Protein AF-A0A8S1XMH3-F1 (afdb_monomer)

Sequence (319 aa):
MGNTCCARDTTIDRPIAPLVLTPIILEEDQMDFKRQHKQELYPSVDLAKRTNKKFESTNPFVKKSLDNFGPFNFDQCNQVPGAQYLPSIEFNNGIVYQGQWLNKKRCGRGQQLFPDGTLYEGSWKDDMADGFGRLITPEGDTYVGFWKLNEKEGSGTMYYENGVIFEGEFKKDLENGQGIEKWPDQSMFQGNYINGIKEGFGKYKWTDGSIFEGMFTNNQINGQGKQIWSDGRQYEGDWIQNKMHGFGTFVWPDGKKYIGNYKDDLKEGYGEFYWPDGRVFKGEWYNGHPHGKGLFVDKTGKLEEGDWEHGKKIKIVEG

Mean predicted aligned error: 9.41 Å

Organism: Paramecium octaurelia (NCBI:txid43137)

Secondary structure (DSSP, 8-state):
---------TTS-PPPPP---------HHHHHHHHTTGGGS---GGGEEE----S----HHHHHHHHHH-S--GGGSPP-TT-EEEEEEEETTS-EEEEEEETTEEEEEEEEE-TTS-EEEEEEETTEEEEEEEEE-TT--EEEEEEETTEEEEEEEEE-TTS-EEEEEEETTEEEEEEEEE-TTS-EEEEEEETTEEEEEEEEE-TTS-EEEEEEETTEEEEEEEEE-TTS-EEEEEEETTEEEEEEEEE-TTS-EEEEEEETTEEEEEEEEE-TTS-EEEEEEETTEEEEEEEEE-TT--EEEEEEETTEEEEE---

Radius of gyration: 29.98 Å; Cα contacts (8 Å, |Δi|>4): 738; chains: 1; bounding box: 66×32×98 Å

Solvent-accessible surface area (backbone atoms only — not comparable to full-atom values): 16538 Å² total; per-residue (Å²): 141,82,81,87,86,73,87,86,66,94,75,81,75,71,81,76,76,76,72,74,76,78,74,84,71,77,57,70,74,70,57,57,66,65,63,80,61,68,83,78,79,64,79,61,55,93,53,48,42,83,46,88,70,73,97,67,67,84,39,67,36,34,46,53,42,42,70,73,69,49,81,83,76,65,86,68,26,50,85,50,91,86,48,44,76,47,75,41,30,33,35,86,82,55,34,36,39,36,31,21,32,45,96,75,25,41,22,18,44,35,35,38,40,40,76,78,30,30,34,38,42,29,8,26,44,84,62,24,40,32,38,35,33,36,40,31,35,56,76,24,35,32,40,44,31,27,27,47,82,68,24,39,29,46,56,35,35,41,37,40,69,88,50,36,34,38,42,31,27,24,48,81,65,24,41,34,41,56,36,36,41,39,41,78,76,64,25,36,38,40,32,30,26,55,77,64,31,38,37,46,57,34,35,40,35,45,65,78,62,24,36,36,42,31,27,24,47,87,69,26,42,33,43,55,37,37,40,37,44,61,84,53,32,34,37,41,29,29,28,50,82,56,27,44,20,50,56,33,38,38,39,42,72,83,55,34,36,37,42,30,28,28,50,82,67,24,39,26,46,58,33,36,40,38,43,71,70,61,26,35,38,41,28,29,25,50,88,58,25,44,20,50,58,33,41,35,30,41,70,86,67,55,75,44,58,30,35,27,54,88,60,36,81,77,43,76,70,84,126

Nearest PDB structures (foldseek):
  6t69-assembly1_A-2  TM=8.250E-01  e=8.803E-20  Toxoplasma gondii VEG
  6t68-assembly1_B  TM=9.036E-01  e=5.652E-18  Trypanosoma brucei
  8j07-assembly1_d  TM=9.495E-01  e=1.035E-14  Homo sapiens
  7jtk-assembly1_B  TM=9.237E-01  e=1.711E-11  Chlamydomonas reinhardtii
  2fkj-assembly1_B  TM=5.674E-01  e=2.298E-05  Borreliella burgdorferi

InterPro domains:
  IPR003409 MORN repeat [PF02493] (97-118)
  IPR003409 MORN repeat [PF02493] (120-142)
  IPR003409 MORN repeat [PF02493] (143-163)
  IPR003409 MORN repeat [PF02493] (166-187)
  IPR003409 MORN repeat [PF02493] (189-210)
  IPR003409 MORN repeat [PF02493] (212-232)
  IPR003409 MORN repeat [PF02493] (235-255)
  IPR003409 MORN repeat [PF02493] (258-278)
  IPR003409 MORN repeat [PF02493] (281-301)
  IPR003409 MORN repeat [SM00698] (95-116)
  IPR003409 MORN repeat [SM00698] (118-139)
  IPR003409 MORN repeat [SM00698] (141-162)
  IPR003409 MORN repeat [SM00698] (164-185)
  IPR003409 MORN repeat [SM00698] (187-208)
  IPR003409 MORN repeat [SM00698] (210-231)
  IPR003409 MORN repeat [SM00698] (233-254)
  IPR003409 MORN repeat [SM00698] (256-277)
  IPR003409 MORN repeat [SM00698] (279-300)

Foldseek 3Di:
DDDDPDDPPPPQDDDPDAPPPPDPPPDPVVVVVVPPPPPVPFDFCVQKDDDPDPPDFPQPLLVVLCVVPPDDDLVQWDDDPPWDWDAWIAGPQRKIKGGTDDPREGAIWIWIAHPLRKIKTGGDDRREQAGWIWIAGSQNWIKTAGDDRNAQAAWIWIQHPQRKIKTAGDDRNFGAAWIKIAHPLRKIKTAGDDRNFGAAWIKTADSLRKIKTGGDDRNFGAAWIKIADSQGKIKTGGDDRREQAQWIKIAHPQGKIKTAGDDRNAGAAWIKIADPLGWIKTGGDDRNAGAAWIWIQDSVRDIFIAGDDRNDGDDGPDD

pLDDT: mean 85.24, std 20.99, range [26.12, 98.81]

Structure (mmCIF, N/CA/C/O backbone):
data_AF-A0A8S1XMH3-F1
#
_entry.id   AF-A0A8S1XMH3-F1
#
loop_
_atom_site.group_PDB
_atom_site.id
_atom_site.type_symbol
_atom_site.label_atom_id
_atom_site.label_alt_id
_atom_site.label_comp_id
_atom_site.label_asym_id
_atom_site.label_entity_id
_atom_site.label_seq_id
_atom_site.pdbx_PDB_ins_code
_atom_site.Cartn_x
_atom_site.Cartn_y
_atom_site.Cartn_z
_atom_site.occupancy
_atom_site.B_iso_or_equiv
_atom_site.auth_seq_id
_atom_site.auth_comp_id
_atom_site.auth_asym_id
_atom_site.auth_atom_id
_atom_site.pdbx_PDB_model_num
ATOM 1 N N . MET A 1 1 ? -22.725 -7.833 58.035 1.00 31.70 1 MET A N 1
ATOM 2 C CA . MET A 1 1 ? -21.823 -8.699 57.243 1.00 31.70 1 MET A CA 1
ATOM 3 C C . MET A 1 1 ? -22.543 -9.049 55.952 1.00 31.70 1 MET A C 1
ATOM 5 O O . MET A 1 1 ? -23.635 -9.588 56.031 1.00 31.70 1 MET A O 1
ATOM 9 N N . GLY A 1 2 ? -21.979 -8.668 54.806 1.00 27.38 2 GLY A N 1
ATOM 10 C CA . GLY A 1 2 ? -22.575 -8.848 53.477 1.00 27.38 2 GLY A CA 1
ATOM 11 C C . GLY A 1 2 ? -22.130 -7.719 52.549 1.00 27.38 2 GLY A C 1
ATOM 12 O O . GLY A 1 2 ? -22.824 -6.722 52.417 1.00 27.38 2 GLY A O 1
ATOM 13 N N . ASN A 1 3 ? -20.911 -7.846 52.024 1.00 26.12 3 ASN A N 1
ATOM 14 C CA . ASN A 1 3 ? -20.152 -6.818 51.313 1.00 26.12 3 ASN A CA 1
ATOM 15 C C . ASN A 1 3 ? -20.860 -6.256 50.069 1.00 26.12 3 ASN A C 1
ATOM 17 O O . ASN A 1 3 ? -21.312 -7.001 49.202 1.00 26.12 3 ASN A O 1
ATOM 21 N N . THR A 1 4 ? -20.822 -4.930 49.952 1.00 31.59 4 THR A N 1
ATOM 22 C CA . THR A 1 4 ? -21.019 -4.133 48.739 1.00 31.59 4 THR A CA 1
ATOM 23 C C . THR A 1 4 ? -20.085 -4.613 47.621 1.00 31.59 4 THR A C 1
ATOM 25 O O . THR A 1 4 ? -18.911 -4.255 47.561 1.00 31.59 4 THR A O 1
ATOM 28 N N . CYS A 1 5 ? -20.605 -5.439 46.713 1.00 33.59 5 CYS A N 1
ATOM 29 C CA . CYS A 1 5 ? -19.964 -5.724 45.432 1.00 33.59 5 CYS A CA 1
ATOM 30 C C . CYS A 1 5 ? -20.334 -4.627 44.429 1.00 33.59 5 CYS A C 1
ATOM 32 O O . CYS A 1 5 ? -21.232 -4.811 43.616 1.00 33.59 5 CYS A O 1
ATOM 34 N N . CYS A 1 6 ? -19.634 -3.494 44.476 1.00 33.59 6 CYS A N 1
ATOM 35 C CA . CYS A 1 6 ? -19.661 -2.508 43.399 1.00 33.59 6 CYS A CA 1
ATOM 36 C C . CYS A 1 6 ? -18.243 -2.347 42.838 1.00 33.59 6 CYS A C 1
ATOM 38 O O . CYS A 1 6 ? -17.333 -1.914 43.540 1.00 33.59 6 CYS A O 1
ATOM 40 N N . ALA A 1 7 ? -18.086 -2.744 41.573 1.00 33.06 7 ALA A N 1
ATOM 41 C CA . ALA A 1 7 ? -16.971 -2.426 40.680 1.00 33.06 7 ALA A CA 1
ATOM 42 C C . ALA A 1 7 ? -15.550 -2.723 41.208 1.00 33.06 7 ALA A C 1
ATOM 44 O O . ALA A 1 7 ? -14.703 -1.841 41.327 1.00 33.06 7 ALA A O 1
ATOM 45 N N . ARG A 1 8 ? -15.239 -4.002 41.437 1.00 30.89 8 ARG A N 1
ATOM 46 C CA . ARG A 1 8 ? -13.872 -4.499 41.213 1.00 30.89 8 ARG A CA 1
ATOM 47 C C . ARG A 1 8 ? -13.897 -5.417 40.007 1.00 30.89 8 ARG A C 1
ATOM 49 O O . ARG A 1 8 ? -13.907 -6.630 40.153 1.00 30.89 8 ARG A O 1
ATOM 56 N N . ASP A 1 9 ? -13.938 -4.816 38.828 1.00 35.03 9 ASP A N 1
ATOM 57 C CA . ASP A 1 9 ? -13.531 -5.513 37.618 1.00 35.03 9 ASP A CA 1
ATOM 58 C C . ASP A 1 9 ? -12.392 -4.702 37.003 1.00 35.03 9 ASP A C 1
ATOM 60 O O . ASP A 1 9 ? -12.583 -3.769 36.228 1.00 35.03 9 ASP A O 1
ATOM 64 N N . THR A 1 10 ? -11.176 -5.012 37.449 1.00 30.78 10 THR A N 1
ATOM 65 C CA . THR A 1 10 ? -9.903 -4.436 36.989 1.00 30.78 10 THR A CA 1
ATOM 66 C C . THR A 1 10 ? -9.533 -4.914 35.576 1.00 30.78 10 THR A C 1
ATOM 68 O O . THR A 1 10 ? -8.359 -4.976 35.227 1.00 30.78 10 THR A O 1
ATOM 71 N N . THR A 1 11 ? -10.524 -5.300 34.771 1.00 33.28 11 THR A N 1
ATOM 72 C CA . THR A 1 11 ? -10.365 -5.796 33.398 1.00 33.28 11 THR A CA 1
ATOM 73 C C . THR A 1 11 ? -10.710 -4.747 32.339 1.00 33.28 11 THR A C 1
ATOM 75 O O . THR A 1 11 ? -10.582 -5.036 31.153 1.00 33.28 11 THR A O 1
ATOM 78 N N . ILE A 1 12 ? -11.123 -3.535 32.737 1.00 39.53 12 ILE A N 1
ATOM 79 C CA . ILE A 1 12 ? -11.652 -2.530 31.799 1.00 39.53 12 ILE A CA 1
ATOM 80 C C . ILE A 1 12 ? -10.565 -1.804 30.999 1.00 39.53 12 ILE A C 1
ATOM 82 O O . ILE A 1 12 ? -10.846 -1.408 29.876 1.00 39.53 12 ILE A O 1
ATOM 86 N N . ASP A 1 13 ? -9.323 -1.725 31.474 1.00 39.75 13 ASP A N 1
ATOM 87 C CA . ASP A 1 13 ? -8.293 -0.949 30.781 1.00 39.75 13 ASP A CA 1
ATOM 88 C C . ASP A 1 13 ? -6.982 -1.726 30.701 1.00 39.75 13 ASP A C 1
ATOM 90 O O . ASP A 1 13 ? -6.108 -1.635 31.564 1.00 39.75 13 ASP A O 1
ATOM 94 N N . ARG A 1 14 ? -6.817 -2.493 29.621 1.00 33.06 14 ARG A N 1
ATOM 95 C CA . ARG A 1 14 ? -5.484 -2.577 29.025 1.00 33.06 14 ARG A CA 1
ATOM 96 C C . ARG A 1 14 ? -5.421 -1.478 27.972 1.00 33.06 14 ARG A C 1
ATOM 98 O O . ARG A 1 14 ? -6.289 -1.484 27.098 1.00 33.06 14 ARG A O 1
ATOM 105 N N . PRO A 1 15 ? -4.430 -0.571 28.039 1.00 32.19 15 PRO A N 1
ATOM 106 C CA . PRO A 1 15 ? -4.141 0.333 26.938 1.00 32.19 15 PRO A CA 1
ATOM 107 C C . PRO A 1 15 ? -4.102 -0.496 25.658 1.00 32.19 15 PRO A C 1
ATOM 109 O O . PRO A 1 15 ? -3.372 -1.490 25.586 1.00 32.19 15 PRO A O 1
ATOM 112 N N . ILE A 1 16 ? -4.935 -0.144 24.681 1.00 41.00 16 ILE A N 1
ATOM 113 C CA . ILE A 1 16 ? -4.777 -0.685 23.338 1.00 41.00 16 ILE A CA 1
ATOM 114 C C . ILE A 1 16 ? -3.412 -0.164 22.898 1.00 41.00 16 ILE A C 1
ATOM 116 O O . ILE A 1 16 ? -3.184 1.045 22.905 1.00 41.00 16 ILE A O 1
ATOM 120 N N . ALA A 1 17 ? -2.464 -1.075 22.655 1.00 31.94 17 ALA A N 1
ATOM 121 C CA . ALA A 1 17 ? -1.159 -0.683 22.150 1.00 31.94 17 ALA A CA 1
ATOM 122 C C . ALA A 1 17 ? -1.390 0.198 20.909 1.00 31.94 17 ALA A C 1
ATOM 124 O O . ALA A 1 17 ? -2.217 -0.179 20.073 1.00 31.94 17 ALA A O 1
ATOM 125 N N . PRO A 1 18 ? -0.737 1.369 20.814 1.00 32.25 18 PRO A N 1
ATOM 126 C CA . PRO A 1 18 ? -0.985 2.299 19.724 1.00 32.25 18 PRO A CA 1
ATOM 127 C C . PRO A 1 18 ? -0.806 1.585 18.384 1.00 32.25 18 PRO A C 1
ATOM 129 O O . PRO A 1 18 ? 0.140 0.809 18.215 1.00 32.25 18 PRO A O 1
ATOM 132 N N . LEU A 1 19 ? -1.712 1.851 17.436 1.00 38.22 19 LEU A N 1
ATOM 133 C CA . LEU A 1 19 ? -1.515 1.480 16.039 1.00 38.22 19 LEU A C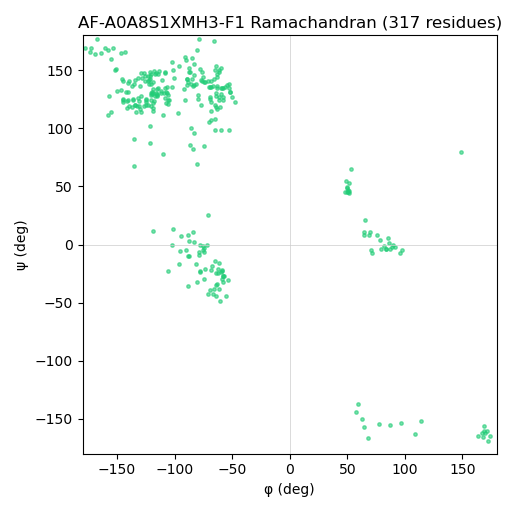A 1
ATOM 134 C C . LEU A 1 19 ? -0.248 2.184 15.548 1.00 38.22 19 LEU A C 1
ATOM 136 O O . LEU A 1 19 ? -0.267 3.360 15.188 1.00 38.22 19 LEU A O 1
ATOM 140 N N . VAL A 1 20 ? 0.869 1.467 15.527 1.00 31.92 20 VAL A N 1
ATOM 141 C CA . VAL A 1 20 ? 2.042 1.906 14.781 1.00 31.92 20 VAL A CA 1
ATOM 142 C C . VAL A 1 20 ? 1.852 1.389 13.364 1.00 31.92 20 VAL A C 1
ATOM 144 O O . VAL A 1 20 ? 2.324 0.314 13.008 1.00 31.92 20 VAL A O 1
ATOM 147 N N . LEU A 1 21 ? 1.132 2.153 12.541 1.00 40.44 21 LEU A N 1
ATOM 148 C CA . LEU A 1 21 ? 1.413 2.114 11.112 1.00 40.44 21 LEU A CA 1
ATOM 149 C C . LEU A 1 21 ? 2.825 2.676 10.984 1.00 40.44 21 LEU A C 1
ATOM 151 O O . LEU A 1 21 ? 2.992 3.885 11.076 1.00 40.44 21 LEU A O 1
ATOM 155 N N . THR A 1 22 ? 3.852 1.831 10.879 1.00 31.25 22 THR A N 1
ATOM 156 C CA . THR A 1 22 ? 5.172 2.305 10.458 1.00 31.25 22 THR A CA 1
ATOM 157 C C . THR A 1 22 ? 5.016 2.794 9.025 1.00 31.25 22 THR A C 1
ATOM 159 O O . THR A 1 22 ? 4.827 1.960 8.133 1.00 31.25 22 THR A O 1
ATOM 162 N N . PRO A 1 23 ? 5.056 4.107 8.759 1.00 33.50 23 PRO A N 1
ATOM 163 C CA . PRO A 1 23 ? 5.120 4.549 7.390 1.00 33.50 23 PRO A CA 1
ATOM 164 C C . PRO A 1 23 ? 6.569 4.332 6.946 1.00 33.50 23 PRO A C 1
ATOM 166 O O . PRO A 1 23 ? 7.496 4.890 7.534 1.00 33.50 23 PRO A O 1
ATOM 169 N N . ILE A 1 24 ? 6.790 3.518 5.914 1.00 36.34 24 ILE A N 1
ATOM 170 C CA . ILE A 1 24 ? 8.008 3.676 5.117 1.00 36.34 24 ILE A CA 1
ATOM 171 C C . ILE A 1 24 ? 7.742 4.922 4.275 1.00 36.34 24 ILE A C 1
ATOM 173 O O . ILE A 1 24 ? 7.199 4.847 3.178 1.00 36.34 24 ILE A O 1
ATOM 177 N N . ILE A 1 25 ? 8.015 6.090 4.856 1.00 37.00 25 ILE A N 1
ATOM 178 C CA . ILE A 1 25 ? 8.065 7.341 4.108 1.00 37.00 25 ILE A CA 1
ATOM 179 C C . ILE A 1 25 ? 9.321 7.227 3.251 1.00 37.00 25 ILE A C 1
ATOM 181 O O . ILE A 1 25 ? 10.434 7.309 3.766 1.00 37.00 25 ILE A O 1
ATOM 185 N N . LEU A 1 26 ? 9.158 6.990 1.952 1.00 34.66 26 LEU A N 1
ATOM 186 C CA . LEU A 1 26 ? 10.196 7.391 1.014 1.00 34.66 26 LEU A CA 1
ATOM 187 C C . LEU A 1 26 ? 10.166 8.923 1.015 1.00 34.66 26 LEU A C 1
ATOM 189 O O . LEU A 1 26 ? 9.184 9.519 0.579 1.00 34.66 26 LEU A O 1
ATOM 193 N N . GLU A 1 27 ? 11.178 9.542 1.626 1.00 31.09 27 GLU A N 1
ATOM 194 C CA . GLU A 1 27 ? 11.285 11.000 1.748 1.00 31.09 27 GLU A CA 1
ATOM 195 C C . GLU A 1 27 ? 11.144 11.681 0.374 1.00 31.09 27 GLU A C 1
ATOM 197 O O . GLU A 1 27 ? 11.723 11.225 -0.617 1.00 31.09 27 GLU A O 1
ATOM 202 N N . GLU A 1 28 ? 10.396 12.791 0.319 1.00 37.00 28 GLU A N 1
ATOM 203 C CA . GLU A 1 28 ? 10.192 13.610 -0.890 1.00 37.00 28 GLU A CA 1
ATOM 204 C C . GLU A 1 28 ? 11.521 14.035 -1.546 1.00 37.00 28 GLU A C 1
ATOM 206 O O . GLU A 1 28 ? 11.622 14.089 -2.775 1.00 37.00 28 GLU A O 1
ATOM 211 N N . ASP A 1 29 ? 12.572 14.214 -0.743 1.00 30.64 29 ASP A N 1
ATOM 212 C CA . ASP A 1 29 ? 13.911 14.614 -1.190 1.00 30.64 29 ASP A CA 1
ATOM 213 C C . ASP A 1 29 ? 14.588 13.577 -2.112 1.00 30.64 29 ASP A C 1
ATOM 215 O O . ASP A 1 29 ? 15.410 13.934 -2.960 1.00 30.64 29 ASP A O 1
ATOM 219 N N . GLN A 1 30 ? 14.211 12.293 -2.031 1.00 37.50 30 GLN A N 1
ATOM 220 C CA . GLN A 1 30 ? 14.715 11.244 -2.935 1.00 37.50 30 GLN A CA 1
ATOM 221 C C . GLN A 1 30 ? 14.035 11.278 -4.317 1.00 37.50 30 GLN A C 1
ATOM 223 O O . GLN A 1 30 ? 14.588 10.774 -5.301 1.00 37.50 30 GLN A O 1
ATOM 228 N N . MET A 1 31 ? 12.836 11.863 -4.412 1.00 38.44 31 MET A N 1
ATOM 229 C CA . MET A 1 31 ? 12.048 11.913 -5.648 1.00 38.44 31 MET A CA 1
ATOM 230 C C . MET A 1 31 ? 12.388 13.132 -6.514 1.00 38.44 31 MET A C 1
ATOM 232 O O . MET A 1 31 ? 12.441 13.008 -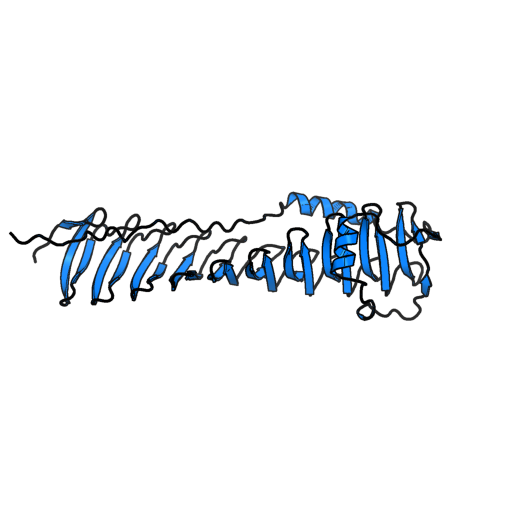7.741 1.00 38.44 31 MET A O 1
ATOM 236 N N . ASP A 1 32 ? 12.689 14.284 -5.907 1.00 31.55 32 ASP A N 1
ATOM 237 C CA . ASP A 1 32 ? 13.003 15.513 -6.652 1.00 31.55 32 ASP A CA 1
ATOM 238 C C . ASP A 1 32 ? 14.402 15.498 -7.294 1.00 31.55 32 ASP A C 1
ATOM 240 O O . ASP A 1 32 ? 14.578 16.010 -8.405 1.00 31.55 32 ASP A O 1
ATOM 244 N N . PHE A 1 33 ? 15.375 14.796 -6.697 1.00 34.72 33 PHE A N 1
ATOM 245 C CA . PHE A 1 33 ? 16.698 14.606 -7.310 1.00 34.72 33 PHE A CA 1
ATOM 246 C C . PHE A 1 33 ? 16.625 13.816 -8.633 1.00 34.72 33 PHE A C 1
ATOM 248 O O . PHE A 1 33 ? 17.353 14.100 -9.586 1.00 34.72 33 PHE A O 1
ATOM 255 N N . LYS A 1 34 ? 15.688 12.861 -8.747 1.00 39.47 34 LYS A N 1
ATOM 256 C CA . LYS A 1 34 ? 15.502 12.039 -9.959 1.00 39.47 34 LYS A CA 1
ATOM 257 C C . LYS A 1 34 ? 14.846 12.803 -11.119 1.00 39.47 34 LYS A C 1
ATOM 259 O O . LYS A 1 34 ? 14.994 12.399 -12.273 1.00 39.47 34 LYS A O 1
ATOM 264 N N . ARG A 1 35 ? 14.142 13.911 -10.851 1.00 42.72 35 ARG A N 1
ATOM 265 C CA . ARG A 1 35 ? 13.435 14.700 -11.879 1.00 42.72 35 ARG A CA 1
ATOM 266 C C . ARG A 1 35 ? 14.346 15.654 -12.653 1.00 42.72 35 ARG A C 1
ATOM 268 O O . ARG A 1 35 ? 14.110 15.870 -13.841 1.00 42.72 35 ARG A O 1
ATOM 275 N N . GLN A 1 36 ? 15.396 16.195 -12.032 1.00 33.84 36 GLN A N 1
ATOM 276 C CA . GLN A 1 36 ? 16.189 17.284 -12.625 1.00 33.84 36 GLN A CA 1
ATOM 277 C C . GLN A 1 36 ? 17.213 16.857 -13.697 1.00 33.84 36 GLN A C 1
ATOM 279 O O . GLN A 1 36 ? 17.724 17.719 -14.407 1.00 33.84 36 GLN A O 1
ATOM 284 N N . HIS A 1 37 ? 17.459 15.556 -13.908 1.00 40.97 37 HIS A N 1
ATOM 285 C CA . HIS A 1 37 ? 18.507 15.071 -14.830 1.00 40.97 37 HIS A CA 1
ATOM 286 C C . HIS A 1 37 ? 18.016 14.210 -16.020 1.00 40.97 37 HIS A C 1
ATOM 288 O O . HIS A 1 37 ? 18.821 13.620 -16.740 1.00 40.97 37 HIS A O 1
ATOM 294 N N . LYS A 1 38 ? 16.703 14.149 -16.301 1.00 48.34 38 LYS A N 1
ATOM 295 C CA . LYS A 1 38 ? 16.130 13.225 -17.312 1.00 48.34 38 LYS A CA 1
ATOM 296 C C . LYS A 1 38 ? 16.512 13.507 -18.783 1.00 48.34 38 LYS A C 1
ATOM 298 O O . LYS A 1 38 ? 16.379 12.607 -19.611 1.00 48.34 38 LYS A O 1
ATOM 303 N N . GLN A 1 39 ? 16.994 14.703 -19.138 1.00 41.75 39 GLN A N 1
ATOM 304 C CA . GLN A 1 39 ? 17.275 15.068 -20.542 1.00 41.75 39 GLN A CA 1
ATOM 305 C C . GLN A 1 39 ? 18.627 14.571 -21.091 1.00 41.75 39 GLN A C 1
ATOM 307 O O . GLN A 1 39 ? 18.782 14.494 -22.307 1.00 41.75 39 GLN A O 1
ATOM 312 N N . GLU A 1 40 ? 19.576 14.161 -20.244 1.00 45.12 40 GLU A N 1
ATOM 313 C CA . GLU A 1 40 ? 20.914 13.713 -20.688 1.00 45.12 40 GLU A CA 1
ATOM 314 C C . GLU A 1 40 ? 21.008 12.197 -20.978 1.00 45.12 40 GLU A C 1
ATOM 316 O O . GLU A 1 40 ? 22.021 11.704 -21.479 1.00 45.12 40 GLU A O 1
ATOM 321 N N . LEU A 1 41 ? 19.937 11.439 -20.717 1.00 50.59 41 LEU A N 1
ATOM 322 C CA . LEU A 1 41 ? 19.915 9.966 -20.761 1.00 50.59 41 LEU A CA 1
ATOM 323 C C . LEU A 1 41 ? 19.607 9.359 -22.150 1.00 50.59 41 LEU A C 1
ATOM 325 O O . LEU A 1 41 ? 19.540 8.135 -22.285 1.00 50.59 41 LEU A O 1
ATOM 329 N N . TYR A 1 42 ? 19.440 10.176 -23.199 1.00 55.69 42 TYR A N 1
ATOM 330 C CA . TYR A 1 42 ? 18.931 9.721 -24.506 1.00 55.69 42 TYR A CA 1
ATOM 331 C C . TYR A 1 42 ? 19.731 10.282 -25.704 1.00 55.69 42 TYR A C 1
ATOM 333 O O . TYR A 1 42 ? 19.210 11.084 -26.478 1.00 55.69 42 TYR A O 1
ATOM 341 N N . PRO A 1 43 ? 21.004 9.883 -25.878 1.00 53.28 43 PRO A N 1
ATOM 342 C CA . PRO A 1 43 ? 21.849 10.329 -26.991 1.00 53.28 43 PRO A CA 1
ATOM 343 C C . PRO A 1 43 ? 21.319 9.905 -28.378 1.00 53.28 43 PRO A C 1
ATOM 345 O O . PRO A 1 43 ? 20.804 8.804 -28.554 1.00 53.28 43 PRO A O 1
ATOM 348 N N . SER A 1 44 ? 21.495 10.779 -29.379 1.00 56.66 44 SER A N 1
ATOM 349 C CA . SER A 1 44 ? 21.188 10.506 -30.798 1.00 56.66 44 SER A CA 1
ATOM 350 C C . SER A 1 44 ? 22.086 9.402 -31.374 1.00 56.66 44 SER A C 1
ATOM 352 O O . SER A 1 44 ? 23.256 9.290 -31.000 1.00 56.66 44 SER A O 1
ATOM 354 N N . VAL A 1 45 ? 21.580 8.634 -32.352 1.00 60.84 45 VAL A N 1
ATOM 355 C CA . VAL A 1 45 ? 22.344 7.576 -33.043 1.00 60.84 45 VAL A CA 1
ATOM 356 C C . VAL A 1 45 ? 23.604 8.094 -33.746 1.00 60.84 45 VAL A C 1
ATOM 358 O O . VAL A 1 45 ? 24.536 7.329 -33.982 1.00 60.84 45 VAL A O 1
ATOM 361 N N . ASP A 1 46 ? 23.667 9.393 -34.059 1.00 62.97 46 ASP A N 1
ATOM 362 C CA . ASP A 1 46 ? 24.860 10.004 -34.659 1.00 62.97 46 ASP A CA 1
ATOM 363 C C . ASP A 1 46 ? 26.076 9.965 -33.695 1.00 62.97 46 ASP A C 1
ATOM 365 O O . ASP A 1 46 ? 27.215 10.145 -34.121 1.00 62.97 46 ASP A O 1
ATOM 369 N N . LEU A 1 47 ? 25.851 9.672 -32.405 1.00 58.28 47 LEU A N 1
ATOM 370 C CA . LEU A 1 47 ? 26.868 9.503 -31.356 1.00 58.28 47 LEU A CA 1
ATOM 371 C C . LEU A 1 47 ? 27.168 8.031 -31.026 1.00 58.28 47 LEU A C 1
ATOM 373 O O . LEU A 1 47 ? 27.768 7.743 -29.989 1.00 58.28 47 LEU A O 1
ATOM 377 N N . ALA A 1 48 ? 26.717 7.099 -31.864 1.00 65.31 48 ALA A N 1
ATOM 378 C CA . ALA A 1 48 ? 26.601 5.701 -31.492 1.00 65.31 48 ALA A CA 1
ATOM 379 C C . ALA A 1 48 ? 27.488 4.798 -32.369 1.00 65.31 48 ALA A C 1
ATOM 381 O O . ALA A 1 48 ? 27.493 4.890 -33.598 1.00 65.31 48 ALA A O 1
ATOM 382 N N . LYS A 1 49 ? 28.274 3.918 -31.736 1.00 76.44 49 LYS A N 1
ATOM 383 C CA . LYS A 1 49 ? 29.175 2.968 -32.410 1.00 76.44 49 LYS A CA 1
ATOM 384 C C . LYS A 1 49 ? 28.659 1.547 -32.219 1.00 76.44 49 LYS A C 1
ATOM 386 O O . LYS A 1 49 ? 28.195 1.184 -31.142 1.00 76.44 49 LYS A O 1
ATOM 391 N N . ARG A 1 50 ? 28.765 0.714 -33.261 1.00 78.75 50 ARG A N 1
ATOM 392 C CA . ARG A 1 50 ? 28.516 -0.729 -33.116 1.00 78.75 50 ARG A CA 1
ATOM 393 C C . ARG A 1 50 ? 29.494 -1.299 -32.095 1.00 78.75 50 ARG A C 1
ATOM 395 O O . ARG A 1 50 ? 30.687 -1.004 -32.167 1.00 78.75 50 ARG A O 1
ATOM 402 N N . THR A 1 51 ? 28.992 -2.127 -31.191 1.00 75.88 51 THR A N 1
ATOM 403 C CA . THR A 1 51 ? 29.800 -2.759 -30.149 1.00 75.88 51 THR A CA 1
ATOM 404 C C . THR A 1 51 ? 29.561 -4.265 -30.137 1.00 75.88 51 THR A C 1
ATOM 406 O O . THR A 1 51 ? 28.462 -4.736 -30.424 1.00 75.88 51 THR A O 1
ATOM 409 N N . ASN A 1 52 ? 30.599 -5.025 -29.786 1.00 71.00 52 ASN A N 1
ATOM 410 C CA . ASN A 1 52 ? 30.492 -6.460 -29.502 1.00 71.00 52 ASN A CA 1
ATOM 411 C C . ASN A 1 52 ? 30.306 -6.724 -27.999 1.00 71.00 52 ASN A C 1
ATOM 413 O O . ASN A 1 52 ? 30.392 -7.870 -27.558 1.00 71.00 52 ASN A O 1
ATOM 417 N N . LYS A 1 53 ? 30.110 -5.668 -27.195 1.00 70.06 53 LYS A N 1
ATOM 418 C CA . LYS A 1 53 ? 29.884 -5.785 -25.757 1.00 70.06 53 LYS A CA 1
ATOM 419 C C . LYS A 1 53 ? 28.659 -6.664 -25.518 1.00 70.06 53 LYS A C 1
ATOM 421 O O . LYS A 1 53 ? 27.581 -6.405 -26.058 1.00 70.06 53 LYS A O 1
ATOM 426 N N . LYS A 1 54 ? 28.850 -7.728 -24.733 1.00 67.12 54 LYS A N 1
ATOM 427 C CA . LYS A 1 54 ? 27.749 -8.589 -24.308 1.00 67.12 54 LYS A CA 1
ATOM 428 C C . LYS A 1 54 ? 26.736 -7.745 -23.547 1.00 67.12 54 LYS A C 1
ATOM 430 O O . LYS A 1 54 ? 27.112 -6.937 -22.699 1.00 67.12 54 LYS A O 1
ATOM 435 N N . PHE A 1 55 ? 25.465 -7.935 -23.875 1.00 72.44 55 PHE A N 1
ATOM 436 C CA . PHE A 1 55 ? 24.359 -7.254 -23.221 1.00 72.44 55 PHE A CA 1
ATOM 437 C C . PHE A 1 55 ? 24.047 -7.968 -21.898 1.00 72.44 55 PHE A C 1
ATOM 439 O O . PHE A 1 55 ? 23.066 -8.689 -21.771 1.00 72.44 55 PHE A O 1
ATOM 446 N N . GLU A 1 56 ? 24.967 -7.853 -20.942 1.00 77.44 56 GLU A N 1
ATOM 447 C CA . GLU A 1 56 ? 24.904 -8.523 -19.643 1.00 77.44 56 GLU A CA 1
ATOM 448 C C . GLU A 1 56 ? 25.261 -7.505 -18.555 1.00 77.44 56 GLU A C 1
ATOM 450 O O . GLU A 1 56 ? 26.357 -6.940 -18.557 1.00 77.44 56 GLU A O 1
ATOM 455 N N . SER A 1 57 ? 24.341 -7.260 -17.617 1.00 80.25 57 SER A N 1
ATOM 456 C CA . SER A 1 57 ? 24.640 -6.427 -16.448 1.00 80.25 57 SER A CA 1
ATOM 457 C C . SER A 1 57 ? 25.600 -7.169 -15.519 1.00 80.25 57 SER A C 1
ATOM 459 O O . SER A 1 57 ? 25.424 -8.357 -15.247 1.00 80.25 57 SER A O 1
ATOM 461 N N . THR A 1 58 ? 26.622 -6.484 -15.007 1.00 85.56 58 THR A N 1
ATOM 462 C CA . THR A 1 58 ? 27.521 -7.030 -13.976 1.00 85.56 58 THR A CA 1
ATOM 463 C C . THR A 1 58 ? 27.010 -6.778 -12.559 1.00 85.56 58 THR A C 1
ATOM 465 O O . THR A 1 58 ? 27.571 -7.342 -11.621 1.00 85.56 58 THR A O 1
ATOM 468 N N . ASN A 1 59 ? 25.965 -5.960 -12.396 1.00 90.38 59 ASN A N 1
ATOM 469 C CA . ASN A 1 59 ? 25.399 -5.616 -11.097 1.00 90.38 59 ASN A CA 1
ATOM 470 C C . ASN A 1 59 ? 24.695 -6.848 -10.474 1.00 90.38 59 ASN A C 1
ATOM 472 O O . ASN A 1 59 ? 23.827 -7.443 -11.121 1.00 90.38 59 ASN A O 1
ATOM 476 N N . PRO A 1 60 ? 25.055 -7.255 -9.240 1.00 92.62 60 PRO A N 1
ATOM 477 C CA . PRO A 1 60 ? 24.498 -8.450 -8.607 1.00 92.62 60 PRO A CA 1
ATOM 478 C C . PRO A 1 60 ? 22.987 -8.363 -8.337 1.00 92.62 60 PRO A C 1
ATOM 480 O O . PRO A 1 60 ? 22.306 -9.375 -8.490 1.00 92.62 60 PRO A O 1
ATOM 483 N N . PHE A 1 61 ? 22.447 -7.187 -7.999 1.00 91.88 61 PHE A N 1
ATOM 484 C CA . PHE A 1 61 ? 21.009 -6.997 -7.761 1.00 91.88 61 PHE A CA 1
ATOM 485 C C . PHE A 1 61 ? 20.201 -7.124 -9.054 1.00 91.88 61 PHE A C 1
ATOM 487 O O . PHE A 1 61 ? 19.150 -7.767 -9.089 1.00 91.88 61 PHE A O 1
ATOM 494 N N . VAL A 1 62 ? 20.742 -6.592 -10.152 1.00 92.19 62 VAL A N 1
ATOM 495 C CA . VAL A 1 62 ? 20.128 -6.715 -11.480 1.00 92.19 62 VAL A CA 1
ATOM 496 C C . VAL A 1 62 ? 20.145 -8.170 -11.947 1.00 92.19 62 VAL A C 1
ATOM 498 O O . VAL A 1 62 ? 19.132 -8.662 -12.435 1.00 92.19 62 VAL A O 1
ATOM 501 N N . LYS A 1 63 ? 21.254 -8.896 -11.740 1.00 93.31 63 LYS A N 1
ATOM 502 C CA . LYS A 1 63 ? 21.333 -10.338 -12.039 1.00 93.31 63 LYS A CA 1
ATOM 503 C C . LYS A 1 63 ? 20.318 -11.150 -11.237 1.00 93.31 63 LYS A C 1
ATOM 505 O O . LYS A 1 63 ? 19.568 -11.911 -11.831 1.00 93.31 63 LYS A O 1
ATOM 510 N N . LYS A 1 64 ? 20.238 -10.930 -9.921 1.00 94.19 64 LYS A N 1
ATOM 511 C CA . LYS A 1 64 ? 19.240 -11.567 -9.046 1.00 94.19 64 LYS A CA 1
ATOM 512 C C . LYS A 1 64 ? 17.814 -11.312 -9.545 1.00 94.19 64 LYS A C 1
ATOM 514 O O . LYS A 1 64 ? 17.003 -12.231 -9.595 1.00 94.19 64 LYS A O 1
ATOM 519 N N . SER A 1 65 ? 17.512 -10.078 -9.945 1.00 93.4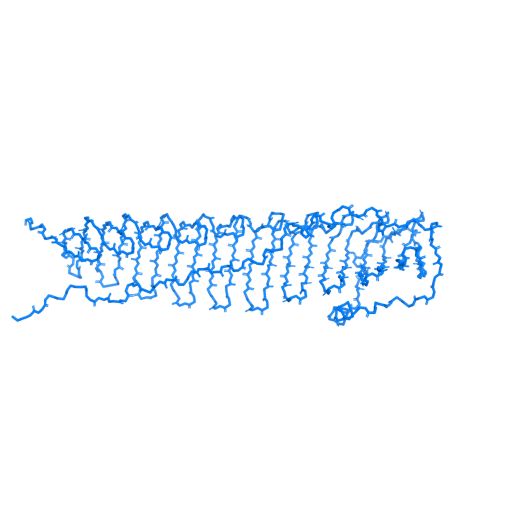4 65 SER A N 1
ATOM 520 C CA . SER A 1 65 ? 16.201 -9.724 -10.499 1.00 93.44 65 SER A CA 1
ATOM 521 C C . SER A 1 65 ? 15.933 -10.456 -11.817 1.00 93.44 65 SER A C 1
ATOM 523 O O . SER A 1 65 ? 14.868 -11.040 -11.994 1.00 93.44 65 SER A O 1
ATOM 525 N N . LEU A 1 66 ? 16.911 -10.511 -12.724 1.00 93.69 66 LEU A N 1
ATOM 526 C CA . LEU A 1 66 ? 16.800 -11.275 -13.969 1.00 93.69 66 LEU A CA 1
ATOM 527 C C . LEU A 1 66 ? 16.602 -12.779 -13.729 1.00 93.69 66 LEU A C 1
ATOM 529 O O . LEU A 1 66 ? 15.797 -13.387 -14.429 1.00 93.69 66 LEU A O 1
ATOM 533 N N . ASP A 1 67 ? 17.266 -13.363 -12.730 1.00 94.19 67 ASP A N 1
ATOM 534 C CA . ASP A 1 67 ? 17.078 -14.768 -12.349 1.00 94.19 67 ASP A CA 1
ATOM 535 C C . ASP A 1 67 ? 15.662 -15.022 -11.798 1.00 94.19 67 ASP A C 1
ATOM 537 O O . ASP A 1 67 ? 15.049 -16.042 -12.110 1.00 94.19 67 ASP A O 1
ATOM 541 N N . ASN A 1 68 ? 15.113 -14.075 -11.027 1.00 93.94 68 ASN A N 1
ATOM 542 C CA . ASN A 1 68 ? 13.769 -14.170 -10.450 1.00 93.94 68 ASN A CA 1
ATOM 543 C C . ASN A 1 68 ? 12.653 -14.021 -11.496 1.00 93.94 68 ASN A C 1
ATOM 545 O O . ASN A 1 68 ? 11.659 -14.745 -11.448 1.00 93.94 68 ASN A O 1
ATOM 549 N N . PHE A 1 69 ? 12.790 -13.067 -12.421 1.00 94.31 69 PHE A N 1
ATOM 550 C CA . PHE A 1 69 ? 11.741 -12.741 -13.395 1.00 94.31 69 PHE A CA 1
ATOM 551 C C . PHE A 1 69 ? 11.918 -13.435 -14.749 1.00 94.31 69 PHE A C 1
ATOM 553 O O . PHE A 1 69 ? 10.978 -13.472 -15.543 1.00 94.31 69 PHE A O 1
ATOM 560 N N . GLY A 1 70 ? 13.108 -13.956 -15.043 1.00 94.06 70 GLY A N 1
ATOM 561 C CA . GLY A 1 70 ? 13.432 -14.548 -16.334 1.00 94.06 70 GLY A CA 1
ATOM 562 C C . GLY A 1 70 ? 13.475 -13.534 -17.492 1.00 94.06 70 GLY A C 1
ATOM 563 O O . GLY A 1 70 ? 13.513 -12.311 -17.282 1.00 94.06 70 GLY A O 1
ATOM 564 N N . PRO A 1 71 ? 13.496 -14.026 -18.747 1.00 93.44 71 PRO A N 1
ATOM 565 C CA . PRO A 1 71 ? 13.563 -13.175 -19.930 1.00 93.44 71 PRO A CA 1
ATOM 566 C C . PRO A 1 71 ? 12.296 -12.328 -20.086 1.00 93.44 71 PRO A C 1
ATOM 568 O O . PRO A 1 71 ? 11.182 -12.799 -19.855 1.00 93.44 71 PRO A O 1
ATOM 571 N N . PHE A 1 72 ? 12.456 -11.080 -20.527 1.00 95.75 72 PHE A N 1
ATOM 572 C CA . PHE A 1 72 ? 11.320 -10.209 -20.802 1.00 95.75 72 PHE A CA 1
ATOM 573 C C . PHE A 1 72 ? 10.528 -10.680 -22.036 1.00 95.75 72 PHE A C 1
ATOM 575 O O . PHE A 1 72 ? 11.101 -11.005 -23.080 1.00 95.75 72 PHE A O 1
ATOM 582 N N . ASN A 1 73 ? 9.195 -10.684 -21.936 1.00 94.94 73 ASN A N 1
ATOM 583 C CA . ASN A 1 73 ? 8.314 -11.028 -23.050 1.00 94.94 73 ASN A CA 1
ATOM 584 C C . ASN A 1 73 ? 8.021 -9.802 -23.933 1.00 94.94 73 ASN A C 1
ATOM 586 O O . ASN A 1 73 ? 7.133 -9.001 -23.638 1.00 94.94 73 ASN A O 1
ATOM 590 N N . PHE A 1 74 ? 8.726 -9.707 -25.061 1.00 95.06 74 PHE A N 1
ATOM 591 C CA . PHE A 1 74 ? 8.565 -8.625 -26.035 1.00 95.06 74 PHE A CA 1
ATOM 592 C C . PHE A 1 74 ? 7.293 -8.705 -26.900 1.00 95.06 74 PHE A C 1
ATOM 594 O O . PHE A 1 74 ? 7.062 -7.789 -27.689 1.00 95.06 74 PHE A O 1
ATOM 601 N N . ASP A 1 75 ? 6.457 -9.741 -26.777 1.00 92.75 75 ASP A N 1
ATOM 602 C CA . ASP A 1 75 ? 5.205 -9.846 -27.549 1.00 92.75 75 ASP A CA 1
ATOM 603 C C . ASP A 1 75 ? 4.169 -8.793 -27.130 1.00 92.75 75 ASP A C 1
ATOM 605 O O . ASP A 1 75 ? 3.296 -8.426 -27.912 1.00 92.75 75 ASP A O 1
ATOM 609 N N . GLN A 1 76 ? 4.303 -8.258 -25.913 1.00 90.62 76 GLN A N 1
ATOM 610 C CA . GLN A 1 76 ? 3.486 -7.153 -25.404 1.00 90.62 76 GLN A CA 1
ATOM 611 C C . GLN A 1 76 ? 3.939 -5.783 -25.929 1.00 90.62 76 GLN A C 1
ATOM 613 O O . GLN A 1 76 ? 3.288 -4.773 -25.657 1.00 90.62 76 GLN A O 1
ATOM 618 N N . CYS A 1 77 ? 5.060 -5.719 -26.656 1.00 92.81 77 CYS A N 1
ATOM 619 C CA . CYS A 1 77 ? 5.579 -4.455 -27.149 1.00 92.81 77 CYS A CA 1
ATOM 620 C C . CYS A 1 77 ? 4.835 -3.943 -28.383 1.00 92.81 77 CYS A C 1
ATOM 622 O O . CYS A 1 77 ? 4.367 -4.703 -29.234 1.00 92.81 77 CYS A O 1
ATOM 624 N N . ASN A 1 78 ? 4.820 -2.618 -28.522 1.00 88.38 78 ASN A N 1
ATOM 625 C CA . ASN A 1 78 ? 4.250 -1.943 -29.682 1.00 88.38 78 ASN A CA 1
ATOM 626 C C . ASN A 1 78 ? 4.921 -2.405 -30.989 1.00 88.38 78 ASN A C 1
ATOM 628 O O . ASN A 1 78 ? 6.141 -2.316 -31.146 1.00 88.38 78 ASN A O 1
ATOM 632 N N . GLN A 1 79 ? 4.116 -2.847 -31.957 1.00 92.56 79 GLN A N 1
ATOM 633 C CA . GLN A 1 79 ? 4.593 -3.154 -33.305 1.00 92.56 79 GLN A CA 1
ATOM 634 C C . GLN A 1 79 ? 4.748 -1.863 -34.109 1.00 92.56 79 GLN A C 1
ATOM 636 O O . GLN A 1 79 ? 3.816 -1.064 -34.204 1.00 92.56 79 GLN A O 1
ATOM 641 N N . VAL A 1 80 ? 5.918 -1.668 -34.718 1.00 94.31 80 VAL A N 1
ATOM 642 C CA . VAL A 1 80 ? 6.229 -0.468 -35.505 1.00 94.31 80 VAL A CA 1
ATOM 643 C C . VAL A 1 80 ? 6.577 -0.877 -36.940 1.00 94.31 80 VAL A C 1
ATOM 645 O O . VAL A 1 80 ? 7.684 -1.361 -37.191 1.00 94.31 80 VAL A O 1
ATOM 648 N N . PRO A 1 81 ? 5.651 -0.713 -37.904 1.00 95.19 81 PRO A N 1
ATOM 649 C CA . PRO A 1 81 ? 5.914 -1.014 -39.307 1.00 95.19 81 PRO A CA 1
ATOM 650 C C . PRO A 1 81 ? 7.126 -0.247 -39.847 1.00 95.19 81 PRO A C 1
ATOM 652 O O . PRO A 1 81 ? 7.281 0.948 -39.605 1.00 95.19 81 PRO A O 1
ATOM 655 N N . GLY A 1 82 ? 7.991 -0.942 -40.587 1.00 93.38 82 GLY A N 1
ATOM 656 C CA . GLY A 1 82 ? 9.216 -0.367 -41.151 1.00 93.38 82 GLY A CA 1
ATOM 657 C C . GLY A 1 82 ? 10.384 -0.236 -40.167 1.00 93.38 82 GLY A C 1
ATOM 658 O O . GLY A 1 82 ? 11.478 0.132 -40.593 1.00 93.38 82 GLY A O 1
ATOM 659 N N . ALA A 1 83 ? 10.195 -0.565 -38.884 1.00 94.62 83 ALA A N 1
ATOM 660 C CA . ALA A 1 83 ? 11.284 -0.572 -37.918 1.00 94.62 83 ALA A CA 1
ATOM 661 C C . ALA A 1 83 ? 12.295 -1.691 -38.211 1.00 94.62 83 ALA A C 1
ATOM 663 O O . ALA A 1 83 ? 11.929 -2.841 -38.463 1.00 94.62 83 ALA A O 1
ATOM 664 N N . GLN A 1 84 ? 13.581 -1.360 -38.132 1.00 92.50 84 GLN A N 1
ATOM 665 C CA . GLN A 1 84 ? 14.684 -2.292 -38.354 1.00 92.50 84 GLN A CA 1
ATOM 666 C C . GLN A 1 84 ? 15.357 -2.635 -37.032 1.00 92.50 84 GLN A C 1
ATOM 668 O O . GLN A 1 84 ? 15.701 -1.746 -36.259 1.00 92.50 84 GLN A O 1
ATOM 673 N N . TYR A 1 85 ? 15.571 -3.922 -36.771 1.00 92.06 85 TYR A N 1
ATOM 674 C CA . TYR A 1 85 ? 16.315 -4.356 -35.594 1.00 92.06 85 TYR A CA 1
ATOM 675 C C . TYR A 1 85 ? 17.819 -4.222 -35.848 1.00 92.06 85 TYR A C 1
ATOM 677 O O . TYR A 1 85 ? 18.333 -4.787 -36.815 1.00 92.06 85 TYR A O 1
ATOM 685 N N . LEU A 1 86 ? 18.524 -3.499 -34.980 1.00 87.81 86 LEU A N 1
ATOM 686 C CA . LEU A 1 86 ? 19.977 -3.355 -35.037 1.00 87.81 86 LEU A CA 1
ATOM 687 C C . LEU A 1 86 ? 20.646 -4.127 -33.886 1.00 87.81 86 LEU A C 1
ATOM 689 O O . LEU A 1 86 ? 20.065 -4.246 -32.803 1.00 87.81 86 LEU A O 1
ATOM 693 N N . PRO A 1 87 ? 21.870 -4.652 -34.103 1.00 85.06 87 PRO A N 1
ATOM 694 C CA . PRO A 1 87 ? 22.685 -5.219 -33.028 1.00 85.06 87 PRO A CA 1
ATOM 695 C C . PRO A 1 87 ? 23.097 -4.132 -32.025 1.00 85.06 87 PRO A C 1
ATOM 697 O O . PRO A 1 87 ? 22.840 -2.953 -32.252 1.00 85.06 87 PRO A O 1
ATOM 700 N N . SER A 1 88 ? 23.765 -4.526 -30.939 1.00 88.31 88 SER A N 1
ATOM 701 C CA . SER A 1 88 ? 24.171 -3.624 -29.860 1.00 88.31 88 SER A CA 1
ATOM 702 C C . SER A 1 88 ? 24.908 -2.377 -30.360 1.00 88.31 88 SER A C 1
ATOM 704 O O . SER A 1 88 ? 25.912 -2.444 -31.080 1.00 88.31 88 SER A O 1
ATOM 706 N N . ILE A 1 89 ? 24.402 -1.228 -29.931 1.00 87.44 89 ILE A N 1
ATOM 707 C CA . ILE A 1 89 ? 24.947 0.095 -30.188 1.00 87.44 89 ILE A CA 1
ATOM 708 C C . ILE A 1 89 ? 25.352 0.697 -28.844 1.00 87.44 89 ILE A C 1
ATOM 710 O O . ILE A 1 89 ? 24.551 0.730 -27.914 1.00 87.44 89 ILE A O 1
ATOM 714 N N . GLU A 1 90 ? 26.591 1.169 -28.749 1.00 88.75 90 GLU A N 1
ATOM 715 C CA . GLU A 1 90 ? 27.122 1.862 -27.577 1.00 88.75 90 GLU A CA 1
ATOM 716 C C . GLU A 1 90 ? 27.224 3.358 -27.862 1.00 88.75 90 GLU A C 1
ATOM 718 O O . GLU A 1 90 ? 27.772 3.780 -28.886 1.00 88.75 90 GLU A O 1
ATOM 723 N N . PHE A 1 91 ? 26.672 4.156 -26.957 1.00 85.75 91 PHE A N 1
ATOM 724 C CA . PHE A 1 91 ? 26.734 5.608 -27.008 1.00 85.75 91 PHE A CA 1
ATOM 725 C C . PHE A 1 91 ? 27.957 6.126 -26.245 1.00 85.75 91 PHE A C 1
ATOM 727 O O . PHE A 1 91 ? 28.510 5.446 -25.383 1.00 85.75 91 PHE A O 1
ATOM 734 N N . ASN A 1 92 ? 28.362 7.368 -26.519 1.00 84.31 92 ASN A N 1
ATOM 735 C CA . ASN A 1 92 ? 29.540 7.985 -25.891 1.00 84.31 92 ASN A CA 1
ATOM 736 C C . ASN A 1 92 ? 29.481 8.062 -24.352 1.00 84.31 92 ASN A C 1
ATOM 738 O O . ASN A 1 92 ? 30.523 8.158 -23.712 1.00 84.31 92 ASN A O 1
ATOM 742 N N . ASN A 1 93 ? 28.285 8.022 -23.761 1.00 81.69 93 ASN A N 1
ATOM 743 C CA . ASN A 1 93 ? 28.074 8.005 -22.311 1.00 81.69 93 ASN A CA 1
ATOM 744 C C . ASN A 1 93 ? 28.060 6.581 -21.714 1.00 81.69 93 ASN A C 1
ATOM 746 O O . ASN A 1 93 ? 27.724 6.416 -20.548 1.00 81.69 93 ASN A O 1
ATOM 750 N N . GLY A 1 94 ? 28.402 5.549 -22.494 1.00 86.69 94 GLY A N 1
ATOM 751 C CA . GLY A 1 94 ? 28.488 4.157 -22.042 1.00 86.69 94 GLY A CA 1
ATOM 752 C C . GLY A 1 94 ? 27.155 3.405 -21.999 1.00 86.69 94 GLY A C 1
ATOM 753 O O . GLY A 1 94 ? 27.152 2.214 -21.679 1.00 86.69 94 GLY A O 1
ATOM 754 N N . ILE A 1 95 ? 26.039 4.064 -22.338 1.00 89.81 95 ILE A N 1
ATOM 755 C CA . ILE A 1 95 ? 24.748 3.396 -22.534 1.00 89.81 95 ILE A CA 1
ATOM 756 C C . ILE A 1 95 ? 24.874 2.424 -23.707 1.00 89.81 95 ILE A C 1
ATOM 758 O O . ILE A 1 95 ? 25.423 2.764 -24.758 1.00 89.81 95 ILE A O 1
ATOM 762 N N . VAL A 1 96 ? 24.325 1.225 -23.544 1.00 91.25 96 VAL A N 1
ATOM 763 C CA . VAL A 1 96 ? 24.221 0.224 -24.608 1.00 91.25 96 VAL A CA 1
ATOM 764 C C . VAL A 1 96 ? 22.749 0.001 -24.915 1.00 91.25 96 VAL A C 1
ATOM 766 O O . VAL A 1 96 ? 21.964 -0.260 -24.009 1.00 91.25 96 VAL A O 1
ATOM 769 N N . TYR A 1 97 ? 22.374 0.067 -26.188 1.00 92.12 97 TYR A N 1
ATOM 770 C CA . TYR A 1 97 ? 21.029 -0.252 -26.656 1.00 92.12 97 TYR A CA 1
ATOM 771 C C . TYR A 1 97 ? 21.062 -1.365 -27.698 1.00 92.12 97 TYR A C 1
ATOM 773 O O . TYR A 1 97 ? 21.919 -1.381 -28.582 1.00 92.12 97 TYR A O 1
ATOM 781 N N . GLN A 1 98 ? 20.082 -2.259 -27.640 1.00 92.38 98 GLN A N 1
ATOM 782 C CA . GLN A 1 98 ? 19.841 -3.273 -28.656 1.00 92.38 98 GLN A CA 1
ATOM 783 C C . GLN A 1 98 ? 18.338 -3.347 -28.935 1.00 92.38 98 GLN A C 1
ATOM 785 O O . GLN A 1 98 ? 17.544 -3.555 -28.019 1.00 92.38 98 GLN A O 1
ATOM 790 N N . GLY A 1 99 ? 17.919 -3.190 -30.189 1.00 94.25 99 GLY A N 1
ATOM 791 C CA . GLY A 1 99 ? 16.492 -3.104 -30.481 1.00 94.25 99 GLY A CA 1
ATOM 792 C C . GLY A 1 99 ? 16.157 -2.540 -31.848 1.00 94.25 99 GLY A C 1
ATOM 793 O O . GLY A 1 99 ? 16.998 -2.471 -32.747 1.00 94.25 99 GLY A O 1
ATOM 794 N N . GLN A 1 100 ? 14.893 -2.167 -31.996 1.00 95.44 100 GLN A N 1
ATOM 795 C CA . GLN A 1 100 ? 14.318 -1.620 -33.212 1.00 95.44 100 GLN A CA 1
ATOM 796 C C . GLN A 1 100 ? 14.561 -0.112 -33.365 1.00 95.44 100 GLN A C 1
ATOM 798 O O . GLN A 1 100 ? 14.558 0.665 -32.412 1.00 95.44 100 GLN A O 1
ATOM 803 N N . TRP A 1 101 ? 14.739 0.305 -34.616 1.00 93.12 101 TRP A N 1
ATOM 804 C CA . TRP A 1 101 ? 15.007 1.681 -35.010 1.00 93.12 101 TRP A CA 1
ATOM 805 C C . TRP A 1 101 ? 14.139 2.088 -36.194 1.00 93.12 101 TRP A C 1
ATOM 807 O O . TRP A 1 101 ? 13.948 1.315 -37.134 1.00 93.12 101 TRP A O 1
ATOM 817 N N . LEU A 1 102 ? 13.669 3.332 -36.178 1.00 92.50 102 LEU A N 1
ATOM 818 C CA . LEU A 1 102 ? 12.971 3.965 -37.291 1.00 92.50 102 LEU A CA 1
ATOM 819 C C . LEU A 1 102 ? 13.395 5.431 -37.349 1.00 92.50 102 LEU A C 1
ATOM 821 O O . LEU A 1 102 ? 13.403 6.117 -36.331 1.00 92.50 102 LEU A O 1
ATOM 825 N N . ASN A 1 103 ? 13.777 5.916 -38.534 1.00 89.81 103 ASN A N 1
ATOM 826 C CA . ASN A 1 103 ? 14.215 7.303 -38.738 1.00 89.81 103 ASN A CA 1
ATOM 827 C C . ASN A 1 103 ? 15.292 7.760 -37.735 1.00 89.81 103 ASN A C 1
ATOM 829 O O . ASN A 1 103 ? 15.204 8.853 -37.183 1.00 89.81 103 ASN A O 1
ATOM 833 N N . LYS A 1 104 ? 16.303 6.906 -37.504 1.00 87.19 104 LYS A N 1
ATOM 834 C CA . LYS A 1 104 ? 17.416 7.125 -36.558 1.00 87.19 104 LYS A CA 1
ATOM 835 C C . LYS A 1 104 ? 17.033 7.219 -35.072 1.00 87.19 104 LYS A C 1
ATOM 837 O O . LYS A 1 104 ? 17.896 7.544 -34.263 1.00 87.19 104 LYS A O 1
ATOM 842 N N . LYS A 1 105 ? 15.796 6.890 -34.701 1.00 90.56 105 LYS A N 1
ATOM 843 C CA . LYS A 1 105 ? 15.338 6.862 -33.307 1.00 90.56 105 LYS A CA 1
ATOM 844 C C . LYS A 1 105 ? 15.000 5.449 -32.858 1.00 90.56 105 LYS A C 1
ATOM 846 O O . LYS A 1 105 ? 14.531 4.645 -33.671 1.00 90.56 105 LYS A O 1
ATOM 851 N N . ARG A 1 106 ? 15.189 5.158 -31.570 1.00 92.75 106 ARG A N 1
ATOM 852 C CA . ARG A 1 106 ? 14.721 3.908 -30.953 1.00 92.75 106 ARG A CA 1
ATOM 853 C C . ARG A 1 106 ? 13.201 3.857 -31.019 1.00 92.75 106 ARG A C 1
ATOM 855 O O . ARG A 1 106 ? 12.515 4.846 -30.741 1.00 92.75 106 ARG A O 1
ATOM 862 N N . CYS A 1 107 ? 12.677 2.705 -31.407 1.00 95.12 107 CYS A N 1
ATOM 863 C CA . CYS A 1 107 ? 11.245 2.471 -31.534 1.00 95.12 107 CYS A CA 1
ATOM 864 C C . CYS A 1 107 ? 10.929 0.984 -31.344 1.00 95.12 107 CYS A C 1
ATOM 866 O O . CYS A 1 107 ? 11.839 0.162 -31.345 1.00 95.12 107 CYS A O 1
ATOM 868 N N . GLY A 1 108 ? 9.650 0.634 -31.216 1.00 96.81 108 GLY A N 1
ATOM 869 C CA . GLY A 1 108 ? 9.212 -0.757 -31.132 1.00 96.81 108 GLY A CA 1
ATOM 870 C C . GLY A 1 108 ? 9.852 -1.473 -29.948 1.00 96.81 108 GLY A C 1
ATOM 871 O O . GLY A 1 108 ? 9.948 -0.908 -28.866 1.00 96.81 108 GLY A O 1
ATOM 872 N N . ARG A 1 109 ? 10.303 -2.712 -30.126 1.00 97.31 109 ARG A N 1
ATOM 873 C CA . ARG A 1 109 ? 10.945 -3.471 -29.045 1.00 97.31 109 ARG A CA 1
ATOM 874 C C . ARG A 1 109 ? 12.440 -3.187 -28.933 1.00 97.31 109 ARG A C 1
ATOM 876 O O . ARG A 1 109 ? 13.164 -3.197 -29.931 1.00 97.31 109 ARG A O 1
ATOM 883 N N . GLY A 1 110 ? 12.924 -3.048 -27.705 1.00 95.69 110 GLY A N 1
ATOM 884 C CA . GLY A 1 110 ? 14.353 -2.964 -27.437 1.00 95.69 110 GLY A CA 1
ATOM 885 C C . GLY A 1 110 ? 14.697 -2.975 -25.959 1.00 95.69 110 GLY A C 1
ATOM 886 O O . GLY A 1 110 ? 13.835 -2.824 -25.096 1.00 95.69 110 GLY A O 1
ATOM 887 N N . GLN A 1 111 ? 15.986 -3.126 -25.696 1.00 95.31 111 GLN A N 1
ATOM 888 C CA . GLN A 1 111 ? 16.567 -3.146 -24.367 1.00 95.31 111 GLN A CA 1
ATOM 889 C C . GLN A 1 111 ? 17.723 -2.154 -24.265 1.00 95.31 111 GLN A C 1
ATOM 891 O O . GLN A 1 111 ? 18.483 -1.968 -25.218 1.00 95.31 111 GLN A O 1
ATOM 896 N N . GLN A 1 112 ? 17.844 -1.517 -23.105 1.00 94.38 112 GLN A N 1
ATOM 897 C CA . GLN A 1 112 ? 18.869 -0.536 -22.791 1.00 94.38 112 GLN A CA 1
ATOM 898 C C . GLN A 1 112 ? 19.529 -0.838 -21.450 1.00 94.38 112 GLN A C 1
ATOM 900 O O . GLN A 1 112 ? 18.847 -0.919 -20.433 1.00 94.38 112 GLN A O 1
ATOM 905 N N . LEU A 1 113 ? 20.856 -0.944 -21.462 1.00 93.31 113 LEU A N 1
ATOM 906 C CA . LEU A 1 113 ? 21.695 -1.092 -20.282 1.00 93.31 113 LEU A CA 1
ATOM 907 C C . LEU A 1 113 ? 22.442 0.221 -20.040 1.00 93.31 113 LEU A C 1
ATOM 909 O O . LEU A 1 113 ? 23.175 0.702 -20.909 1.00 93.31 113 LEU A O 1
ATOM 913 N N . PHE A 1 114 ? 22.248 0.797 -18.862 1.00 91.38 114 PHE A N 1
ATOM 914 C CA . PHE A 1 114 ? 22.923 2.013 -18.426 1.00 91.38 114 PHE A CA 1
ATOM 915 C C . PHE A 1 114 ? 24.243 1.680 -17.700 1.00 91.38 114 PHE A C 1
ATOM 917 O O . PHE A 1 114 ? 24.411 0.560 -17.210 1.00 91.38 114 PHE A O 1
ATOM 924 N N . PRO A 1 115 ? 25.198 2.630 -17.611 1.00 89.81 115 PRO A N 1
ATOM 925 C CA . PRO A 1 115 ? 26.481 2.409 -16.933 1.00 89.81 115 PRO A CA 1
ATOM 926 C C . PRO A 1 115 ? 26.381 2.018 -15.452 1.00 89.81 115 PRO A C 1
ATOM 928 O O . PRO A 1 115 ? 27.249 1.303 -14.959 1.00 89.81 115 PRO A O 1
ATOM 931 N N . ASP A 1 116 ? 25.336 2.469 -14.755 1.00 87.56 116 ASP A N 1
ATOM 932 C CA . ASP A 1 116 ? 25.051 2.125 -13.352 1.00 87.56 116 ASP A CA 1
ATOM 933 C C . ASP A 1 116 ? 24.502 0.692 -13.178 1.00 87.56 116 ASP A C 1
ATOM 935 O O . ASP A 1 116 ? 24.377 0.189 -12.061 1.00 87.56 116 ASP A O 1
ATOM 939 N N . GLY A 1 117 ? 24.225 0.002 -14.286 1.00 91.06 117 GLY A N 1
ATOM 940 C CA . GLY A 1 117 ? 23.653 -1.336 -14.319 1.00 91.06 117 GLY A CA 1
ATOM 941 C C . GLY A 1 117 ? 22.138 -1.358 -14.496 1.00 91.06 117 GLY A C 1
ATOM 942 O O . GLY A 1 117 ? 21.616 -2.452 -14.716 1.00 91.06 117 GLY A O 1
ATOM 943 N N . THR A 1 118 ? 21.457 -0.203 -14.462 1.00 93.25 118 THR A N 1
ATOM 944 C CA . THR A 1 118 ? 20.019 -0.100 -14.740 1.00 93.25 118 THR A CA 1
ATOM 945 C C . THR A 1 118 ? 19.715 -0.756 -16.081 1.00 93.25 118 THR A C 1
ATOM 947 O O . THR A 1 118 ? 20.416 -0.529 -17.072 1.00 93.25 118 THR A O 1
ATOM 950 N N . LEU A 1 119 ? 18.657 -1.557 -16.127 1.00 95.12 119 LEU A N 1
ATOM 951 C CA . LEU A 1 119 ? 18.218 -2.253 -17.327 1.00 95.12 119 LEU A CA 1
ATOM 952 C C . LEU A 1 119 ? 16.760 -1.914 -17.616 1.00 95.12 119 LEU A C 1
ATOM 954 O O . LEU A 1 119 ? 15.889 -2.167 -16.791 1.00 95.12 119 LEU A O 1
ATOM 958 N N . TYR A 1 120 ? 16.496 -1.386 -18.806 1.00 96.62 120 TYR A N 1
ATOM 959 C CA . TYR A 1 120 ? 15.149 -1.279 -19.354 1.00 96.62 120 TYR A CA 1
ATOM 960 C C . TYR A 1 120 ? 14.969 -2.266 -20.506 1.00 96.62 120 TYR A C 1
ATOM 962 O O . TYR A 1 120 ? 15.802 -2.315 -21.407 1.00 96.62 120 TYR A O 1
ATOM 970 N N . GLU A 1 121 ? 13.858 -2.990 -20.532 1.00 97.44 121 GLU A N 1
ATOM 971 C CA . GLU A 1 121 ? 13.444 -3.879 -21.619 1.00 97.44 121 GLU A CA 1
ATOM 972 C C . GLU A 1 121 ? 11.982 -3.587 -21.945 1.00 97.44 121 GLU A C 1
ATOM 974 O O . GLU A 1 121 ? 11.118 -3.723 -21.085 1.00 97.44 121 GLU A O 1
ATOM 979 N N . GLY A 1 122 ? 11.661 -3.171 -23.167 1.00 98.06 122 GLY A N 1
ATOM 980 C CA . GLY A 1 122 ? 10.274 -2.826 -23.455 1.00 98.06 122 GLY A CA 1
ATOM 981 C C . GLY A 1 122 ? 10.033 -2.123 -24.772 1.00 98.06 122 GLY A C 1
ATOM 982 O O . GLY A 1 122 ? 10.780 -2.275 -25.745 1.00 98.06 122 GLY A O 1
ATOM 983 N N . SER A 1 123 ? 8.920 -1.400 -24.789 1.00 98.25 123 SER A N 1
ATOM 984 C CA . SER A 1 123 ? 8.447 -0.614 -25.919 1.00 98.25 123 SER A CA 1
ATOM 985 C C . SER A 1 123 ? 9.091 0.766 -25.952 1.00 98.25 123 SER A C 1
ATOM 987 O O . SER A 1 123 ? 9.157 1.470 -24.948 1.00 98.25 123 SER A O 1
ATOM 989 N N . TRP A 1 124 ? 9.499 1.178 -27.143 1.00 97.31 124 TRP A N 1
ATOM 990 C CA . TRP A 1 124 ? 10.100 2.469 -27.416 1.00 97.31 124 TRP A CA 1
ATOM 991 C C . TRP A 1 124 ? 9.285 3.229 -28.460 1.00 97.31 124 TRP A C 1
ATOM 993 O O . TRP A 1 124 ? 8.786 2.656 -29.435 1.00 97.31 124 TRP A O 1
ATOM 1003 N N . LYS A 1 125 ? 9.226 4.548 -28.314 1.00 95.75 125 LYS A N 1
ATOM 1004 C CA . LYS A 1 125 ? 8.712 5.473 -29.319 1.00 95.75 125 LYS A CA 1
ATOM 1005 C C . LYS A 1 125 ? 9.523 6.756 -29.276 1.00 95.75 125 LYS A C 1
ATOM 1007 O O . LYS A 1 125 ? 9.604 7.392 -28.233 1.00 95.75 125 LYS A O 1
ATOM 1012 N N . ASP A 1 126 ? 10.084 7.145 -30.419 1.00 93.00 126 ASP A N 1
ATOM 1013 C CA . ASP A 1 126 ? 10.838 8.393 -30.553 1.00 93.00 126 ASP A CA 1
ATOM 1014 C C . ASP A 1 126 ? 11.901 8.568 -29.451 1.00 93.00 126 ASP A C 1
ATOM 1016 O O . ASP A 1 126 ? 11.960 9.613 -28.811 1.00 93.00 126 ASP A O 1
ATOM 1020 N N . ASP A 1 127 ? 12.725 7.534 -29.231 1.00 92.69 127 ASP A N 1
ATOM 1021 C CA . ASP A 1 127 ? 13.782 7.508 -28.204 1.00 92.69 127 ASP A CA 1
ATOM 1022 C C . ASP A 1 127 ? 13.320 7.469 -26.740 1.00 92.69 127 ASP A C 1
ATOM 1024 O O . ASP A 1 127 ? 14.158 7.520 -25.840 1.00 92.69 127 ASP A O 1
ATOM 1028 N N . MET A 1 128 ? 12.021 7.300 -26.494 1.00 94.12 128 MET A N 1
ATOM 1029 C CA . MET A 1 128 ? 11.443 7.235 -25.153 1.00 94.12 128 MET A CA 1
ATOM 1030 C C . MET A 1 128 ? 10.797 5.876 -24.882 1.00 94.12 128 MET A C 1
ATOM 1032 O O . MET A 1 128 ? 10.216 5.281 -25.789 1.00 94.12 128 MET A O 1
ATOM 1036 N N . ALA A 1 129 ? 10.842 5.413 -23.634 1.00 95.94 129 ALA A N 1
ATOM 1037 C CA . ALA A 1 129 ? 9.991 4.335 -23.151 1.00 95.94 129 ALA A CA 1
ATOM 1038 C C . ALA A 1 129 ? 8.516 4.762 -23.273 1.00 95.94 129 ALA A C 1
ATOM 1040 O O . ALA A 1 129 ? 8.091 5.770 -22.698 1.00 95.94 129 ALA A O 1
ATOM 1041 N N . ASP A 1 130 ? 7.753 4.022 -24.075 1.00 97.06 130 ASP A N 1
ATOM 1042 C CA . ASP A 1 130 ? 6.342 4.292 -24.379 1.00 97.06 130 ASP A CA 1
ATOM 1043 C C . ASP A 1 130 ? 5.662 2.978 -24.795 1.00 97.06 130 ASP A C 1
ATOM 1045 O O . ASP A 1 130 ? 6.000 2.388 -25.826 1.00 97.06 130 ASP A O 1
ATOM 1049 N N . GLY A 1 131 ? 4.716 2.513 -23.980 1.00 98.00 131 GLY A N 1
ATOM 1050 C CA . GLY A 1 131 ? 4.100 1.187 -24.062 1.00 98.00 131 GLY A CA 1
ATOM 1051 C C . GLY A 1 131 ? 4.533 0.271 -22.917 1.00 98.00 131 GLY A C 1
ATOM 1052 O O . GLY A 1 131 ? 5.020 0.729 -21.890 1.00 98.00 131 GLY A O 1
ATOM 1053 N N . PHE A 1 132 ? 4.331 -1.036 -23.064 1.00 98.56 132 PHE A N 1
ATOM 1054 C CA . PHE A 1 132 ? 4.662 -1.995 -22.009 1.00 98.56 132 PHE A CA 1
ATOM 1055 C C . PHE A 1 132 ? 6.179 -2.225 -21.905 1.00 98.56 132 PHE A C 1
ATOM 1057 O O . PHE A 1 132 ? 6.865 -2.316 -22.931 1.00 98.56 132 PHE A O 1
ATOM 1064 N N . GLY A 1 133 ? 6.701 -2.333 -20.681 1.00 98.38 133 GLY A N 1
ATOM 1065 C CA . GLY A 1 133 ? 8.125 -2.538 -20.421 1.00 98.38 133 GLY A CA 1
ATOM 1066 C C . GLY A 1 133 ? 8.454 -2.898 -18.973 1.00 98.38 133 GLY A C 1
ATOM 1067 O O . GLY A 1 133 ? 7.653 -2.695 -18.059 1.00 98.38 133 GLY A O 1
ATOM 1068 N N . ARG A 1 134 ? 9.671 -3.402 -18.776 1.00 98.50 134 ARG A N 1
ATOM 1069 C CA . ARG A 1 134 ? 10.302 -3.701 -17.493 1.00 98.50 134 ARG A CA 1
ATOM 1070 C C . ARG A 1 134 ? 11.506 -2.786 -17.270 1.00 98.50 134 ARG A C 1
ATOM 1072 O O . ARG A 1 134 ? 12.330 -2.635 -18.166 1.00 98.50 134 ARG A O 1
ATOM 1079 N N . LEU A 1 135 ? 11.627 -2.220 -16.075 1.00 98.06 135 LEU A N 1
ATOM 1080 C CA . LEU A 1 135 ? 12.825 -1.529 -15.594 1.00 98.06 135 LEU A CA 1
ATOM 1081 C C . LEU A 1 135 ? 13.350 -2.257 -14.358 1.00 98.06 135 LEU A C 1
ATOM 1083 O O . LEU A 1 135 ? 12.563 -2.539 -13.463 1.00 98.06 135 LEU A O 1
ATOM 1087 N N . ILE A 1 136 ? 14.654 -2.509 -14.294 1.00 96.62 136 ILE A N 1
ATOM 1088 C CA . ILE A 1 136 ? 15.364 -3.028 -13.121 1.00 96.62 136 ILE A CA 1
ATOM 1089 C C . ILE A 1 136 ? 16.425 -1.993 -12.737 1.00 96.62 136 ILE A C 1
ATOM 1091 O O . ILE A 1 136 ? 17.291 -1.679 -13.560 1.00 96.62 136 ILE A O 1
ATOM 1095 N N . THR A 1 137 ? 16.352 -1.437 -11.528 1.00 94.88 137 THR A N 1
ATOM 1096 C CA . THR A 1 137 ? 17.317 -0.438 -11.038 1.00 94.88 137 THR A CA 1
ATOM 1097 C C . THR A 1 137 ? 18.606 -1.099 -10.530 1.00 94.88 137 THR A C 1
ATOM 1099 O O . THR A 1 137 ? 18.640 -2.319 -10.332 1.00 94.88 137 THR A O 1
ATOM 1102 N N . PRO A 1 138 ? 19.686 -0.333 -10.284 1.00 93.06 138 PRO A N 1
ATOM 1103 C CA . PRO A 1 138 ? 20.934 -0.866 -9.742 1.00 93.06 138 PRO A CA 1
ATOM 1104 C C . PRO A 1 138 ? 20.782 -1.474 -8.342 1.00 93.06 138 PRO A C 1
ATOM 1106 O O . PRO A 1 138 ? 21.621 -2.280 -7.942 1.00 93.06 138 PRO A O 1
ATOM 1109 N N . GLU A 1 139 ? 19.730 -1.102 -7.613 1.00 92.25 139 GLU A N 1
ATOM 1110 C CA . GLU A 1 139 ? 19.386 -1.616 -6.284 1.00 92.25 139 GLU A CA 1
ATOM 1111 C C . GLU A 1 139 ? 18.527 -2.891 -6.342 1.00 92.25 139 GLU A C 1
ATOM 1113 O O . GLU A 1 139 ? 18.356 -3.551 -5.323 1.00 92.25 139 GLU A O 1
ATOM 1118 N N . GLY A 1 140 ? 18.019 -3.270 -7.522 1.00 92.31 140 GLY A N 1
ATOM 1119 C CA . GLY A 1 140 ? 17.170 -4.453 -7.718 1.00 92.31 140 GLY A CA 1
ATOM 1120 C C . GLY A 1 140 ? 15.668 -4.167 -7.734 1.00 92.31 140 GLY A C 1
ATOM 1121 O O . GLY A 1 140 ? 14.884 -5.064 -8.052 1.00 92.31 140 GLY A O 1
ATOM 1122 N N . ASP A 1 141 ? 15.252 -2.924 -7.478 1.00 95.31 141 ASP A N 1
ATOM 1123 C CA . ASP A 1 141 ? 13.853 -2.539 -7.636 1.00 95.31 141 ASP A CA 1
ATOM 1124 C C . ASP A 1 141 ? 13.423 -2.766 -9.089 1.00 95.31 141 ASP A C 1
ATOM 1126 O O . ASP A 1 141 ? 14.083 -2.333 -10.037 1.00 95.31 141 ASP A O 1
ATOM 1130 N N . THR A 1 142 ? 12.304 -3.458 -9.273 1.00 98.12 142 THR A N 1
ATOM 1131 C CA . THR A 1 142 ? 11.819 -3.874 -10.585 1.00 98.12 142 THR A CA 1
ATOM 1132 C C . THR A 1 142 ? 10.415 -3.340 -10.827 1.00 98.12 142 THR A C 1
ATOM 1134 O O . THR A 1 142 ? 9.479 -3.681 -10.114 1.00 98.12 142 THR A O 1
ATOM 1137 N N . TYR A 1 143 ? 10.237 -2.541 -11.874 1.00 98.31 143 TYR A N 1
ATOM 1138 C CA . TYR A 1 143 ? 8.922 -2.141 -12.370 1.00 98.31 143 TYR A CA 1
ATOM 1139 C C . TYR A 1 143 ? 8.568 -2.939 -13.619 1.00 98.31 143 TYR A C 1
ATOM 1141 O O . TYR A 1 143 ? 9.388 -3.042 -14.527 1.00 98.31 143 TYR A O 1
ATOM 1149 N N . VAL A 1 144 ? 7.339 -3.438 -13.705 1.00 98.56 144 VAL A N 1
ATOM 1150 C CA . VAL A 1 144 ? 6.773 -4.068 -14.902 1.00 98.56 144 VAL A CA 1
ATOM 1151 C C . VAL A 1 144 ? 5.413 -3.443 -15.168 1.00 98.56 144 VAL A C 1
ATOM 1153 O O . VAL A 1 144 ? 4.504 -3.577 -14.355 1.00 98.56 144 VAL A O 1
ATOM 1156 N N . GLY A 1 145 ? 5.244 -2.764 -16.296 1.00 98.38 145 GLY A N 1
ATOM 1157 C CA . GLY A 1 145 ? 3.987 -2.082 -16.582 1.00 98.38 145 GLY A CA 1
ATOM 1158 C C . GLY A 1 145 ? 4.052 -1.163 -17.786 1.00 98.38 145 GLY A C 1
ATOM 1159 O O . GLY A 1 145 ? 4.936 -1.280 -18.640 1.00 98.38 145 GLY A O 1
ATOM 1160 N N . PHE A 1 146 ? 3.082 -0.262 -17.862 1.00 98.50 146 PHE A N 1
ATOM 1161 C CA . PHE A 1 146 ? 2.968 0.699 -18.947 1.00 98.50 146 PHE A CA 1
ATOM 1162 C C . PHE A 1 146 ? 3.815 1.956 -18.707 1.00 98.50 146 PHE A C 1
ATOM 1164 O O . PHE A 1 146 ? 3.959 2.468 -17.599 1.00 98.50 146 PHE A O 1
ATOM 1171 N N . TRP A 1 147 ? 4.389 2.447 -19.798 1.00 98.31 147 TRP A N 1
ATOM 1172 C CA . TRP A 1 147 ? 5.237 3.625 -19.851 1.00 98.31 147 TRP A CA 1
ATOM 1173 C C . TRP A 1 147 ? 4.645 4.657 -20.794 1.00 98.31 147 TRP A C 1
ATOM 1175 O O . TRP A 1 147 ? 4.092 4.318 -21.846 1.00 98.31 147 TRP A O 1
ATOM 1185 N N . LYS A 1 148 ? 4.842 5.931 -20.469 1.00 97.50 148 LYS A N 1
ATOM 1186 C CA . LYS A 1 148 ? 4.563 7.050 -21.354 1.00 97.50 148 LYS A CA 1
ATOM 1187 C C . LYS A 1 148 ? 5.644 8.106 -21.206 1.00 97.50 148 LYS A C 1
ATOM 1189 O O . LYS A 1 148 ? 5.863 8.601 -20.113 1.00 97.50 148 LYS A O 1
ATOM 1194 N N . LEU A 1 149 ? 6.306 8.475 -22.305 1.00 93.88 149 LEU A N 1
ATOM 1195 C CA . LEU A 1 149 ? 7.316 9.545 -22.313 1.00 93.88 149 LEU A CA 1
ATOM 1196 C C . LEU A 1 149 ? 8.405 9.373 -21.226 1.00 93.88 149 LEU A C 1
ATOM 1198 O O . LEU A 1 149 ? 8.782 10.342 -20.574 1.00 93.88 149 LEU A O 1
ATOM 1202 N N . ASN A 1 150 ? 8.927 8.152 -21.045 1.00 94.06 150 ASN A N 1
ATOM 1203 C CA . ASN A 1 150 ? 9.898 7.801 -19.988 1.00 94.06 150 ASN A CA 1
ATOM 1204 C C . ASN A 1 150 ? 9.374 7.887 -18.542 1.00 94.06 150 ASN A C 1
ATOM 1206 O O . ASN A 1 150 ? 10.170 8.006 -17.605 1.00 94.06 150 ASN A O 1
ATOM 1210 N N . GLU A 1 151 ? 8.061 7.841 -18.349 1.00 95.12 151 GLU A N 1
ATOM 1211 C CA . GLU A 1 151 ? 7.419 7.819 -17.034 1.00 95.12 151 GLU A CA 1
ATOM 1212 C C . GLU A 1 151 ? 6.531 6.578 -16.914 1.00 95.12 151 GLU A C 1
ATOM 1214 O O . GLU A 1 151 ? 5.923 6.156 -17.901 1.00 95.12 151 GLU A O 1
ATOM 1219 N N . LYS A 1 152 ? 6.445 5.986 -15.720 1.00 97.44 152 LYS A N 1
ATOM 1220 C CA . LYS A 1 152 ? 5.440 4.955 -15.421 1.00 97.44 152 LYS A CA 1
ATOM 1221 C C . LYS A 1 152 ? 4.057 5.597 -15.522 1.00 97.44 152 LYS A C 1
ATOM 1223 O O . LYS A 1 152 ? 3.814 6.632 -14.897 1.00 97.44 152 LYS A O 1
ATOM 1228 N N . GLU A 1 153 ? 3.166 4.993 -16.297 1.00 97.62 153 GLU A N 1
ATOM 1229 C CA . GLU A 1 153 ? 1.845 5.544 -16.603 1.00 97.62 153 GLU A CA 1
ATOM 1230 C C . GLU A 1 153 ? 0.850 4.408 -16.842 1.00 97.62 153 GLU A C 1
ATOM 1232 O O . GLU A 1 153 ? 1.118 3.509 -17.630 1.00 97.62 153 GLU A O 1
ATOM 1237 N N . GLY A 1 154 ? -0.328 4.468 -16.224 1.00 98.06 154 GLY A N 1
ATOM 1238 C CA . GLY A 1 154 ? -1.329 3.408 -16.298 1.00 98.06 154 GLY A CA 1
ATOM 1239 C C . GLY A 1 154 ? -0.992 2.227 -15.387 1.00 98.06 154 GLY A C 1
ATOM 1240 O O . GLY A 1 154 ? -0.338 2.383 -14.360 1.00 98.06 154 GLY A O 1
ATOM 1241 N N . SER A 1 155 ? -1.482 1.035 -15.724 1.00 98.50 155 SER A N 1
ATOM 1242 C CA . SER A 1 155 ? -1.326 -0.142 -14.864 1.00 98.50 155 SER A CA 1
ATOM 1243 C C . SER A 1 155 ? 0.115 -0.662 -14.828 1.00 98.50 155 SER A C 1
ATOM 1245 O O . SER A 1 155 ? 0.797 -0.741 -15.853 1.00 98.50 155 SER A O 1
ATOM 1247 N N . GLY A 1 156 ? 0.563 -1.093 -13.653 1.00 98.50 156 GLY A N 1
ATOM 1248 C CA . GLY A 1 156 ? 1.850 -1.754 -13.490 1.00 98.50 156 GLY A CA 1
ATOM 1249 C C . GLY A 1 156 ? 2.018 -2.414 -12.129 1.00 98.50 156 GLY A C 1
ATOM 1250 O O . GLY A 1 156 ? 1.170 -2.311 -11.242 1.00 98.50 156 GLY A O 1
ATOM 1251 N N . THR A 1 157 ? 3.150 -3.086 -11.971 1.00 98.75 157 THR A N 1
ATOM 1252 C CA . THR A 1 157 ? 3.581 -3.705 -10.723 1.00 98.75 157 THR A CA 1
ATOM 1253 C C . THR A 1 157 ? 5.004 -3.265 -10.409 1.00 98.75 157 THR A C 1
ATOM 1255 O O . THR A 1 157 ? 5.896 -3.373 -11.250 1.00 98.75 157 THR A O 1
ATOM 1258 N N . MET A 1 158 ? 5.212 -2.769 -9.197 1.00 98.19 158 MET A N 1
ATOM 1259 C CA . MET A 1 158 ? 6.508 -2.425 -8.633 1.00 98.19 158 MET A CA 1
ATOM 1260 C C . MET A 1 158 ? 6.891 -3.484 -7.598 1.00 98.19 158 MET A C 1
ATOM 1262 O O . MET A 1 158 ? 6.138 -3.748 -6.664 1.00 98.19 158 MET A O 1
ATOM 1266 N N . TYR A 1 159 ? 8.058 -4.086 -7.773 1.00 97.75 159 TYR A N 1
ATOM 1267 C CA . TYR A 1 159 ? 8.675 -5.038 -6.860 1.00 97.75 159 TYR A CA 1
ATOM 1268 C C . TYR A 1 159 ? 9.889 -4.357 -6.244 1.00 97.75 159 TYR A C 1
ATOM 1270 O O . TYR A 1 159 ? 10.858 -4.076 -6.948 1.00 97.75 159 TYR A O 1
ATOM 1278 N N . TYR A 1 160 ? 9.834 -4.067 -4.954 1.00 94.06 160 TYR A N 1
ATOM 1279 C CA . TYR A 1 160 ? 10.941 -3.442 -4.243 1.00 94.06 160 TYR A CA 1
ATOM 1280 C C . TYR A 1 160 ? 11.903 -4.509 -3.714 1.00 94.06 160 TYR A C 1
ATOM 1282 O O . TYR A 1 160 ? 11.480 -5.602 -3.330 1.00 94.06 160 TYR A O 1
ATOM 1290 N N . GLU A 1 161 ? 13.196 -4.197 -3.629 1.00 91.19 161 GLU A N 1
ATOM 1291 C CA . GLU A 1 161 ? 14.215 -5.137 -3.127 1.00 91.19 161 GLU A CA 1
ATOM 1292 C C . GLU A 1 161 ? 13.977 -5.532 -1.655 1.00 91.19 161 GLU A C 1
ATOM 1294 O O . GLU A 1 161 ? 14.337 -6.631 -1.232 1.00 91.19 161 GLU A O 1
ATOM 1299 N N . ASN A 1 162 ? 13.290 -4.688 -0.876 1.00 87.06 162 ASN A N 1
ATOM 1300 C CA . ASN A 1 162 ? 12.852 -5.020 0.487 1.00 87.06 162 ASN A CA 1
ATOM 1301 C C . ASN A 1 162 ? 11.693 -6.045 0.538 1.00 87.06 162 ASN A C 1
ATOM 1303 O O . ASN A 1 162 ? 11.246 -6.403 1.626 1.00 87.06 162 ASN A O 1
ATOM 1307 N N . GLY A 1 163 ? 11.208 -6.511 -0.617 1.00 92.81 163 GLY A N 1
ATOM 1308 C CA . GLY A 1 163 ? 10.143 -7.500 -0.766 1.00 92.81 163 GLY A CA 1
ATOM 1309 C C . GLY A 1 163 ? 8.725 -6.925 -0.758 1.00 92.81 163 GLY A C 1
ATOM 1310 O O . GLY A 1 163 ? 7.771 -7.697 -0.853 1.00 92.81 163 GLY A O 1
ATOM 1311 N N . VAL A 1 164 ? 8.563 -5.601 -0.655 1.00 94.94 164 VAL A N 1
ATOM 1312 C CA . VAL A 1 164 ? 7.262 -4.952 -0.860 1.00 94.94 164 VAL A CA 1
ATOM 1313 C C . VAL A 1 164 ? 6.867 -5.067 -2.330 1.00 94.94 164 VAL A C 1
ATOM 1315 O O . VAL A 1 164 ? 7.700 -4.932 -3.228 1.00 94.94 164 VAL A O 1
ATOM 1318 N N . ILE A 1 165 ? 5.586 -5.314 -2.585 1.00 97.62 165 ILE A N 1
ATOM 1319 C CA . ILE A 1 165 ? 5.020 -5.359 -3.933 1.00 97.62 165 ILE A CA 1
ATOM 1320 C C . ILE A 1 165 ? 3.855 -4.383 -3.992 1.00 97.62 165 ILE A C 1
ATOM 1322 O O . ILE A 1 165 ? 2.912 -4.512 -3.215 1.00 97.62 165 ILE A O 1
ATOM 1326 N N . PHE A 1 166 ? 3.892 -3.453 -4.939 1.00 98.19 166 PHE A N 1
ATOM 1327 C CA . PHE A 1 166 ? 2.756 -2.607 -5.284 1.00 98.19 166 PHE A CA 1
ATOM 1328 C C . PHE A 1 166 ? 2.210 -2.999 -6.657 1.00 98.19 166 PHE A C 1
ATOM 1330 O O . PHE A 1 166 ? 2.958 -3.085 -7.624 1.00 98.19 166 PHE A O 1
ATOM 1337 N N . GLU A 1 167 ? 0.905 -3.205 -6.761 1.00 98.81 167 GLU A N 1
ATOM 1338 C CA . GLU A 1 167 ? 0.189 -3.508 -7.999 1.00 98.81 167 GLU A CA 1
ATOM 1339 C C . GLU A 1 167 ? -0.957 -2.510 -8.156 1.00 98.81 167 GLU A C 1
ATOM 1341 O O . GLU A 1 167 ? -1.842 -2.457 -7.304 1.00 98.81 167 GLU A O 1
ATOM 1346 N N . GLY A 1 168 ? -0.961 -1.710 -9.220 1.00 98.50 168 GLY A N 1
ATOM 1347 C CA . GLY A 1 168 ? -1.975 -0.671 -9.366 1.00 98.50 168 GLY A CA 1
ATOM 1348 C C . GLY A 1 168 ? -1.737 0.297 -10.512 1.00 98.50 168 GLY A C 1
ATOM 1349 O O . GLY A 1 168 ? -1.012 0.011 -11.468 1.00 98.50 168 GLY A O 1
ATOM 1350 N N . GLU A 1 169 ? -2.396 1.444 -10.413 1.00 98.56 169 GLU A N 1
ATOM 1351 C CA . GLU A 1 169 ? -2.303 2.540 -11.373 1.00 98.56 169 GLU A CA 1
ATOM 1352 C C . GLU A 1 169 ? -1.154 3.499 -11.032 1.00 98.56 169 GLU A C 1
ATOM 1354 O O . GLU A 1 169 ? -0.923 3.842 -9.872 1.00 98.56 169 GLU A O 1
ATOM 1359 N N . PHE A 1 170 ? -0.451 3.952 -12.068 1.00 98.00 170 PHE A N 1
ATOM 1360 C CA . PHE A 1 170 ? 0.626 4.929 -12.006 1.00 98.00 170 PHE A CA 1
ATOM 1361 C C . PHE A 1 170 ? 0.301 6.143 -12.873 1.00 98.00 170 PHE A C 1
ATOM 1363 O O . PHE A 1 170 ? -0.334 6.032 -13.922 1.00 98.00 170 PHE A O 1
ATOM 1370 N N . LYS A 1 171 ? 0.789 7.310 -12.463 1.00 97.56 171 LYS A N 1
ATOM 1371 C CA . LYS A 1 171 ? 0.744 8.544 -13.240 1.00 97.56 171 LYS A CA 1
ATOM 1372 C C . LYS A 1 171 ? 2.008 9.344 -12.981 1.00 97.56 171 LYS A C 1
ATOM 1374 O O . LYS A 1 171 ? 2.271 9.711 -11.836 1.00 97.56 171 LYS A O 1
ATOM 1379 N N . LYS A 1 172 ? 2.763 9.658 -14.036 1.00 94.75 172 LYS A N 1
ATOM 1380 C CA . LYS A 1 172 ? 4.030 10.409 -13.930 1.00 94.75 172 LYS A CA 1
ATOM 1381 C C . LYS A 1 172 ? 4.977 9.844 -12.859 1.00 94.75 172 LYS A C 1
ATOM 1383 O O . LYS A 1 172 ? 5.399 10.564 -11.952 1.00 94.75 172 LYS A O 1
ATOM 1388 N N . ASP A 1 173 ? 5.276 8.549 -12.963 1.00 94.25 173 ASP A N 1
ATOM 1389 C CA . ASP A 1 173 ? 6.132 7.773 -12.046 1.00 94.25 173 ASP A CA 1
ATOM 1390 C C . ASP A 1 173 ? 5.565 7.473 -10.644 1.00 94.25 173 ASP A C 1
ATOM 1392 O O . ASP A 1 173 ? 6.178 6.677 -9.931 1.00 94.25 173 ASP A O 1
ATOM 1396 N N . LEU A 1 174 ? 4.414 8.037 -10.259 1.00 94.62 174 LEU A N 1
ATOM 1397 C CA . LEU A 1 174 ? 3.830 7.894 -8.917 1.00 94.62 174 LEU A CA 1
ATOM 1398 C C . LEU A 1 174 ? 2.582 7.011 -8.917 1.00 94.62 174 LEU A C 1
ATOM 1400 O O . LEU A 1 174 ? 1.809 7.036 -9.873 1.00 94.62 174 LEU A O 1
ATOM 1404 N N . GLU A 1 175 ? 2.347 6.286 -7.826 1.00 95.75 175 GLU A N 1
ATOM 1405 C CA . GLU A 1 175 ? 1.112 5.536 -7.594 1.00 95.75 175 GLU A CA 1
ATOM 1406 C C . GLU A 1 175 ? -0.075 6.507 -7.559 1.00 95.75 175 GLU A C 1
ATOM 1408 O O . GLU A 1 175 ? -0.086 7.489 -6.810 1.00 95.75 175 GLU A O 1
ATOM 1413 N N . ASN A 1 176 ? -1.078 6.281 -8.400 1.00 96.88 176 ASN A N 1
ATOM 1414 C CA . ASN A 1 176 ? -2.191 7.208 -8.536 1.00 96.88 176 ASN A CA 1
ATOM 1415 C C . ASN A 1 176 ? -3.426 6.505 -9.101 1.00 96.88 176 ASN A C 1
ATOM 1417 O O . ASN A 1 176 ? -3.446 6.173 -10.282 1.00 96.88 176 ASN A O 1
ATOM 1421 N N . GLY A 1 177 ? -4.463 6.366 -8.278 1.00 97.69 177 GLY A N 1
ATOM 1422 C CA . GLY A 1 177 ? -5.653 5.566 -8.556 1.00 97.69 177 GLY A CA 1
ATOM 1423 C C . GLY A 1 177 ? -5.754 4.369 -7.612 1.00 97.69 177 GLY A C 1
ATOM 1424 O O . GLY A 1 177 ? -5.287 4.424 -6.476 1.00 97.69 177 GLY A O 1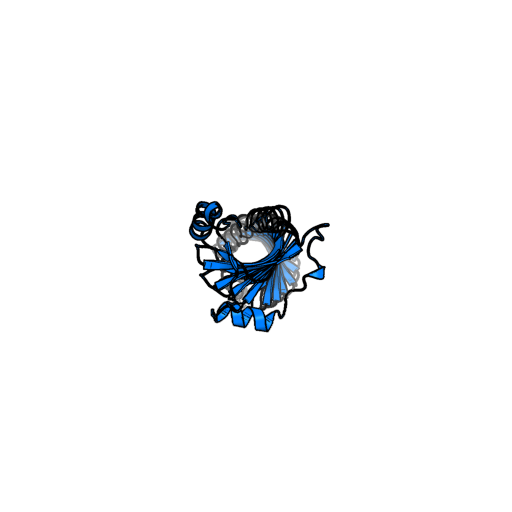
ATOM 1425 N N . GLN A 1 178 ? -6.381 3.282 -8.055 1.00 98.44 178 GLN A N 1
ATOM 1426 C CA . GLN A 1 178 ? -6.496 2.069 -7.239 1.00 98.44 178 GLN A CA 1
ATOM 1427 C C . GLN A 1 178 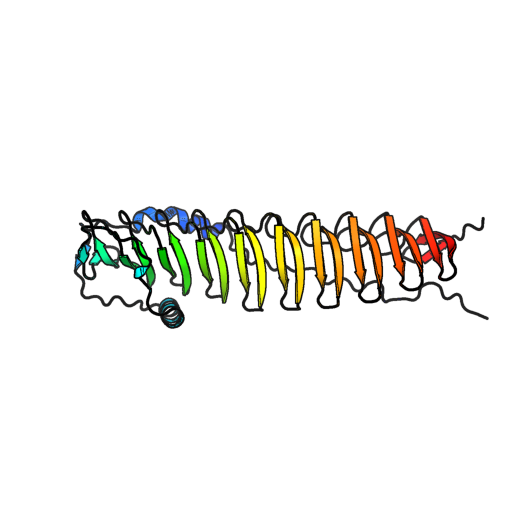? -5.175 1.291 -7.204 1.00 98.44 178 GLN A C 1
ATOM 1429 O O . GLN A 1 178 ? -4.498 1.147 -8.225 1.00 98.44 178 GLN A O 1
ATOM 1434 N N . GLY A 1 179 ? -4.833 0.747 -6.035 1.00 98.31 179 GLY A N 1
ATOM 1435 C CA . GLY A 1 179 ? -3.638 -0.069 -5.860 1.00 98.31 179 GLY A CA 1
ATOM 1436 C C . GLY A 1 179 ? -3.729 -1.053 -4.700 1.00 98.31 179 GLY A C 1
ATOM 1437 O O . GLY A 1 179 ? -4.543 -0.904 -3.784 1.00 98.31 179 GLY A O 1
ATOM 1438 N N . ILE A 1 180 ? -2.876 -2.071 -4.762 1.00 98.75 180 ILE A N 1
ATOM 1439 C CA . ILE A 1 180 ? -2.669 -3.083 -3.734 1.00 98.75 180 ILE A CA 1
ATOM 1440 C C . ILE A 1 180 ? -1.186 -3.098 -3.374 1.00 98.75 180 ILE A C 1
ATOM 1442 O O . ILE A 1 180 ? -0.342 -3.392 -4.215 1.00 98.75 180 ILE A O 1
ATOM 1446 N N . GLU A 1 181 ? -0.881 -2.840 -2.110 1.00 98.25 181 GLU A N 1
ATOM 1447 C CA . GLU A 1 181 ? 0.460 -2.911 -1.537 1.00 98.25 181 GLU A CA 1
ATOM 1448 C C . GLU A 1 181 ? 0.541 -4.130 -0.612 1.00 98.25 181 GLU A C 1
ATOM 1450 O O . GLU A 1 181 ? -0.308 -4.315 0.260 1.00 98.25 181 GLU A O 1
ATOM 1455 N N . LYS A 1 182 ? 1.526 -4.999 -0.836 1.00 97.06 182 LYS A N 1
ATOM 1456 C CA . LYS A 1 182 ? 1.748 -6.251 -0.101 1.00 97.06 182 LYS A CA 1
ATOM 1457 C C . LYS A 1 182 ? 3.132 -6.199 0.529 1.00 97.06 182 LYS A C 1
ATOM 1459 O O . LYS A 1 182 ? 4.110 -5.952 -0.176 1.00 97.06 182 LYS A O 1
ATOM 1464 N N . TRP A 1 183 ? 3.222 -6.474 1.825 1.00 97.12 183 TRP A N 1
ATOM 1465 C CA . TRP A 1 183 ? 4.492 -6.514 2.549 1.00 97.12 183 TRP A CA 1
ATOM 1466 C C . TRP A 1 183 ? 4.960 -7.959 2.794 1.00 97.12 183 TRP A C 1
ATOM 1468 O O . TRP A 1 183 ? 4.135 -8.879 2.834 1.00 97.12 183 TRP A O 1
ATOM 1478 N N . PRO A 1 184 ? 6.273 -8.186 3.005 1.00 94.81 184 PRO A N 1
ATOM 1479 C CA . PRO A 1 184 ? 6.822 -9.518 3.284 1.00 94.81 184 PRO A CA 1
ATOM 1480 C C . PRO A 1 184 ? 6.237 -10.205 4.520 1.00 94.81 184 PRO A C 1
ATOM 1482 O O . PRO A 1 184 ? 6.210 -11.432 4.593 1.00 94.81 184 PRO A O 1
ATOM 1485 N N . ASP A 1 185 ? 5.772 -9.425 5.498 1.00 91.25 185 ASP A N 1
ATOM 1486 C CA . ASP A 1 185 ? 5.149 -9.943 6.715 1.00 91.25 185 ASP A CA 1
ATOM 1487 C C . ASP A 1 185 ? 3.718 -10.464 6.486 1.00 91.25 185 ASP A C 1
ATOM 1489 O O . ASP A 1 185 ? 3.135 -11.031 7.403 1.00 91.25 185 ASP A O 1
ATOM 1493 N N . GLN A 1 186 ? 3.209 -10.373 5.249 1.00 94.06 186 GLN A N 1
ATOM 1494 C CA . GLN A 1 186 ? 1.852 -10.719 4.806 1.00 94.06 186 GLN A CA 1
ATOM 1495 C C . GLN A 1 186 ? 0.786 -9.672 5.142 1.00 94.06 186 GLN A C 1
ATOM 1497 O O . GLN A 1 186 ? -0.391 -9.893 4.827 1.00 94.06 186 GLN A O 1
ATOM 1502 N N . SER A 1 187 ? 1.163 -8.529 5.721 1.00 95.44 187 SER A N 1
ATOM 1503 C CA . SER A 1 187 ? 0.260 -7.385 5.755 1.00 95.44 187 SER A CA 1
ATOM 1504 C C . SER A 1 187 ? -0.017 -6.890 4.331 1.00 95.44 187 SER A C 1
ATOM 1506 O O . SER A 1 187 ? 0.769 -7.103 3.398 1.00 95.44 187 SER A O 1
ATOM 1508 N N . MET A 1 188 ? -1.176 -6.265 4.134 1.00 97.44 188 MET A N 1
ATOM 1509 C CA . MET A 1 188 ? -1.546 -5.691 2.843 1.00 97.44 188 MET A CA 1
ATOM 1510 C C . MET A 1 188 ? -2.493 -4.505 2.981 1.00 97.44 188 MET A C 1
ATOM 1512 O O . MET A 1 188 ? -3.327 -4.454 3.884 1.00 97.44 188 MET A O 1
ATOM 1516 N N . PHE A 1 189 ? -2.400 -3.581 2.034 1.00 98.00 189 PHE A N 1
ATOM 1517 C CA . PHE A 1 189 ? -3.312 -2.465 1.862 1.00 98.00 189 PHE A CA 1
ATOM 1518 C C . PHE A 1 189 ? -3.905 -2.531 0.463 1.00 98.00 189 PHE A C 1
ATOM 1520 O O . PHE A 1 189 ? -3.200 -2.794 -0.505 1.00 98.00 189 PHE A O 1
ATOM 1527 N N . GLN A 1 190 ? -5.198 -2.269 0.357 1.00 98.69 190 GLN A N 1
ATOM 1528 C CA . GLN A 1 190 ? -5.898 -2.098 -0.905 1.00 98.69 190 GLN A CA 1
ATOM 1529 C C . GLN A 1 190 ? -6.725 -0.822 -0.826 1.00 98.69 190 GLN A C 1
ATOM 1531 O O . GLN A 1 190 ? -7.572 -0.699 0.057 1.00 98.69 190 GLN A O 1
ATOM 1536 N N . GLY A 1 191 ? -6.526 0.112 -1.746 1.00 98.19 191 GLY A N 1
ATOM 1537 C CA . GLY A 1 191 ? -7.277 1.361 -1.728 1.00 98.19 191 GLY A CA 1
ATOM 1538 C C . GLY A 1 191 ? -6.816 2.358 -2.771 1.00 98.19 191 GLY A C 1
ATOM 1539 O O . GLY A 1 191 ? -6.109 2.014 -3.719 1.00 98.19 191 GLY A O 1
ATOM 1540 N N . ASN A 1 192 ? -7.250 3.601 -2.588 1.00 98.00 192 ASN A N 1
ATOM 1541 C CA . ASN A 1 192 ? -6.922 4.692 -3.488 1.00 98.00 192 ASN A CA 1
ATOM 1542 C C . ASN A 1 192 ? -5.618 5.407 -3.088 1.00 98.00 192 ASN A C 1
ATOM 1544 O O . ASN A 1 192 ? -5.338 5.625 -1.908 1.00 98.00 192 ASN A O 1
ATOM 1548 N N . TYR A 1 193 ? -4.852 5.794 -4.103 1.00 97.12 193 TYR A N 1
ATOM 1549 C CA . TYR A 1 193 ? -3.606 6.541 -4.009 1.00 97.12 193 TYR A CA 1
ATOM 1550 C C . TYR A 1 193 ? -3.715 7.846 -4.798 1.00 97.12 193 TYR A C 1
ATOM 1552 O O . TYR A 1 193 ? -4.290 7.878 -5.887 1.00 97.12 193 TYR A O 1
ATOM 1560 N N . ILE A 1 194 ? -3.128 8.920 -4.277 1.00 96.69 194 ILE A N 1
ATOM 1561 C CA . ILE A 1 194 ? -2.925 10.181 -4.992 1.00 96.69 194 ILE A CA 1
ATOM 1562 C C . ILE A 1 194 ? -1.456 10.561 -4.832 1.00 96.69 194 ILE A C 1
ATOM 1564 O O . ILE A 1 194 ? -1.011 10.860 -3.728 1.00 96.69 194 ILE A O 1
ATOM 1568 N N . ASN A 1 195 ? -0.705 10.558 -5.936 1.00 92.94 195 ASN A N 1
ATOM 1569 C CA . ASN A 1 195 ? 0.723 10.899 -5.961 1.00 92.94 195 ASN A CA 1
ATOM 1570 C C . ASN A 1 195 ? 1.567 10.126 -4.919 1.00 92.94 195 ASN A C 1
ATOM 1572 O O . ASN A 1 195 ? 2.363 10.726 -4.201 1.00 92.94 195 ASN A O 1
ATOM 1576 N N . GLY A 1 196 ? 1.376 8.810 -4.808 1.00 91.62 196 GLY A N 1
ATOM 1577 C CA . GLY A 1 196 ? 2.107 7.946 -3.871 1.00 91.62 196 GLY A CA 1
ATOM 1578 C C . GLY A 1 196 ? 1.539 7.903 -2.448 1.00 91.62 196 GLY A C 1
ATOM 1579 O O . GLY A 1 196 ? 2.016 7.139 -1.611 1.00 91.62 196 GLY A O 1
ATOM 1580 N N . ILE A 1 197 ? 0.499 8.685 -2.152 1.00 94.06 197 ILE A N 1
ATOM 1581 C CA . ILE A 1 197 ? -0.092 8.794 -0.814 1.00 94.06 197 ILE A CA 1
ATOM 1582 C C . ILE A 1 197 ? -1.436 8.065 -0.780 1.00 94.06 197 ILE A C 1
ATOM 1584 O O . ILE A 1 197 ? -2.289 8.312 -1.630 1.00 94.06 197 ILE A O 1
ATOM 1588 N N . LYS A 1 198 ? -1.654 7.202 0.221 1.00 96.25 198 LYS A N 1
ATOM 1589 C CA . LYS A 1 198 ? -2.964 6.587 0.485 1.00 96.25 198 LYS A CA 1
ATOM 1590 C C . LYS A 1 198 ? -3.956 7.680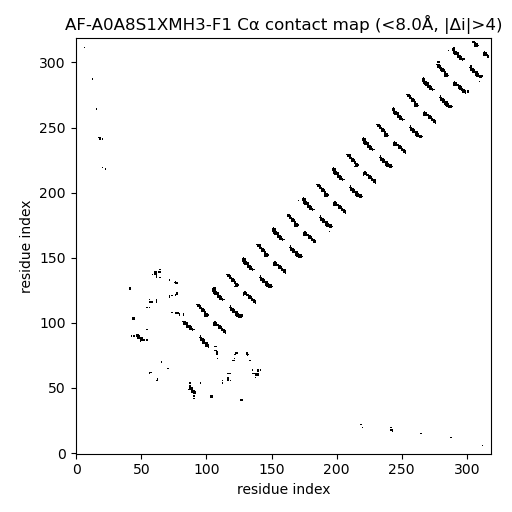 0.877 1.00 96.25 198 LYS A C 1
ATOM 1592 O O . LYS A 1 198 ? -3.766 8.351 1.896 1.00 96.25 198 LYS A O 1
ATOM 1597 N N . GLU A 1 199 ? -5.002 7.834 0.077 1.00 97.25 199 GLU A N 1
ATOM 1598 C CA . GLU A 1 199 ? -5.980 8.913 0.200 1.00 97.25 199 GLU A CA 1
ATOM 1599 C C . GLU A 1 199 ? -7.364 8.412 -0.224 1.00 97.25 199 GLU A C 1
ATOM 1601 O O . GLU A 1 199 ? -7.512 7.812 -1.288 1.00 97.25 199 GLU A O 1
ATOM 1606 N N . GLY A 1 200 ? -8.394 8.688 0.571 1.00 98.25 200 GLY A N 1
ATOM 1607 C CA . GLY A 1 200 ? -9.747 8.178 0.365 1.00 98.25 200 GLY A CA 1
ATOM 1608 C C . GLY A 1 200 ? -9.976 6.810 1.012 1.00 98.25 200 GLY A C 1
ATOM 1609 O O . GLY A 1 200 ? -9.341 6.453 1.998 1.00 98.25 200 GLY A O 1
ATOM 1610 N N . PHE A 1 201 ? -10.936 6.045 0.497 1.00 98.38 201 PHE A N 1
ATOM 1611 C CA . PHE A 1 201 ? -11.307 4.759 1.088 1.00 98.38 201 PHE A CA 1
ATOM 1612 C C . PHE A 1 201 ? -10.250 3.676 0.825 1.00 98.38 201 PHE A C 1
ATOM 1614 O O . PHE A 1 201 ? -9.730 3.552 -0.288 1.00 98.38 201 PHE A O 1
ATOM 1621 N N . GLY A 1 202 ? -9.980 2.853 1.835 1.00 98.31 202 GLY A N 1
ATOM 1622 C CA . GLY A 1 202 ? -9.071 1.722 1.731 1.00 98.31 202 GLY A CA 1
ATOM 1623 C C . GLY A 1 202 ? -9.328 0.649 2.781 1.00 98.31 202 GLY A C 1
ATOM 1624 O O . GLY A 1 202 ? -10.042 0.847 3.765 1.00 98.31 202 GLY A O 1
ATOM 1625 N N . LYS A 1 203 ? -8.709 -0.505 2.560 1.00 98.75 203 LYS A N 1
ATOM 1626 C CA . LYS A 1 203 ? -8.733 -1.666 3.436 1.00 98.75 203 LYS A CA 1
ATOM 1627 C C . LYS A 1 203 ? -7.310 -2.076 3.770 1.00 98.75 203 LYS A C 1
ATOM 1629 O O . LYS A 1 203 ? -6.521 -2.362 2.875 1.00 98.75 203 LYS A O 1
ATOM 1634 N N . TYR A 1 204 ? -7.001 -2.140 5.056 1.00 98.19 204 TYR A N 1
ATOM 1635 C CA . TYR A 1 204 ? -5.724 -2.614 5.567 1.00 98.19 204 TYR A CA 1
ATOM 1636 C C . TYR A 1 204 ? -5.931 -3.943 6.294 1.00 98.19 204 TYR A C 1
ATOM 1638 O O . TYR A 1 204 ? -6.838 -4.075 7.113 1.00 98.19 204 TYR A O 1
ATOM 1646 N N . LYS A 1 205 ? -5.098 -4.937 6.002 1.00 97.38 205 LYS A N 1
ATOM 1647 C CA . LYS A 1 205 ? -5.053 -6.218 6.705 1.00 97.38 205 LYS A CA 1
ATOM 1648 C C . LYS A 1 205 ? -3.677 -6.369 7.335 1.00 97.38 205 LYS A C 1
ATOM 1650 O O . LYS A 1 205 ? -2.673 -6.363 6.629 1.00 97.38 205 LYS A O 1
ATOM 1655 N N . TRP A 1 206 ? -3.645 -6.533 8.650 1.00 95.50 206 TRP A N 1
ATOM 1656 C CA . TRP A 1 206 ? -2.419 -6.788 9.397 1.00 95.50 206 TRP A CA 1
ATOM 1657 C C . TRP A 1 206 ? -2.066 -8.275 9.403 1.00 95.50 206 TRP A C 1
ATOM 1659 O O . TRP A 1 206 ? -2.912 -9.151 9.202 1.00 95.50 206 TRP A O 1
ATOM 1669 N N . THR A 1 207 ? -0.798 -8.547 9.696 1.00 95.06 207 THR A N 1
ATOM 1670 C CA . THR A 1 207 ? -0.216 -9.888 9.834 1.00 95.06 207 THR A CA 1
ATOM 1671 C C . THR A 1 207 ? -0.905 -10.744 10.896 1.00 95.06 207 THR A C 1
ATOM 1673 O O . THR A 1 207 ? -1.014 -11.958 10.738 1.00 95.06 207 THR A O 1
ATOM 1676 N N . ASP A 1 208 ? -1.420 -10.131 11.965 1.00 93.12 208 ASP A N 1
ATOM 1677 C CA . ASP A 1 208 ? -2.149 -10.834 13.029 1.00 93.12 208 ASP A CA 1
ATOM 1678 C C . ASP A 1 208 ? -3.583 -11.233 12.624 1.00 93.12 208 ASP A C 1
ATOM 1680 O O . ASP A 1 208 ? -4.271 -11.915 13.380 1.00 93.12 208 ASP A O 1
ATOM 1684 N N . GLY A 1 209 ? -4.040 -10.824 11.436 1.00 94.12 209 GLY A N 1
ATOM 1685 C CA . GLY A 1 209 ? -5.395 -11.053 10.942 1.00 94.12 209 GLY A CA 1
ATOM 1686 C C . GLY A 1 209 ? -6.383 -9.935 11.274 1.00 94.12 209 GLY A C 1
ATOM 1687 O O . GLY A 1 209 ? -7.527 -10.013 10.824 1.00 94.12 209 GLY A O 1
ATOM 1688 N N . SER A 1 210 ? -5.963 -8.892 11.998 1.00 96.25 210 SER A N 1
ATOM 1689 C CA . SER A 1 210 ? -6.764 -7.682 12.170 1.00 96.25 210 SER A CA 1
ATOM 1690 C C . SER A 1 210 ? -7.023 -7.021 10.811 1.00 96.25 210 SER A C 1
ATOM 1692 O O . SER A 1 210 ? -6.205 -7.099 9.888 1.00 96.25 210 SER A O 1
ATOM 1694 N N . ILE A 1 211 ? -8.169 -6.360 10.671 1.00 98.00 211 ILE A N 1
ATOM 1695 C CA . ILE A 1 211 ? -8.605 -5.701 9.437 1.00 98.00 211 ILE A CA 1
ATOM 1696 C C . ILE A 1 211 ? -9.155 -4.321 9.777 1.00 98.00 211 ILE A C 1
ATOM 1698 O O . ILE A 1 211 ? -9.909 -4.170 10.733 1.00 98.00 211 ILE A O 1
ATOM 1702 N N . PHE A 1 212 ? -8.815 -3.327 8.967 1.00 98.31 212 PHE A N 1
ATOM 1703 C CA . PHE A 1 212 ? -9.427 -2.009 8.971 1.00 98.31 212 PHE A CA 1
ATOM 1704 C C . PHE A 1 212 ? -9.984 -1.716 7.588 1.00 98.31 212 PHE A C 1
ATOM 1706 O O . PHE A 1 212 ? -9.353 -2.038 6.585 1.00 98.31 212 PHE A O 1
ATOM 1713 N N . GLU A 1 213 ? -11.150 -1.096 7.539 1.00 98.75 213 GLU A N 1
ATOM 1714 C CA . GLU A 1 213 ? -11.793 -0.650 6.313 1.00 98.75 213 GLU A CA 1
ATOM 1715 C C . GLU A 1 213 ? -12.426 0.720 6.564 1.00 98.75 213 GLU A C 1
ATOM 1717 O O . GLU A 1 213 ? -13.264 0.867 7.454 1.00 98.75 213 GLU A O 1
ATOM 1722 N N . GLY A 1 214 ? -11.988 1.741 5.830 1.00 98.50 214 GLY A N 1
ATOM 1723 C CA . GLY A 1 214 ? -12.405 3.115 6.087 1.00 98.50 214 GLY A CA 1
ATOM 1724 C C . GLY A 1 214 ? -11.565 4.157 5.365 1.00 98.50 214 GLY A C 1
ATOM 1725 O O . GLY A 1 214 ? -10.877 3.865 4.387 1.00 98.50 214 GLY A O 1
ATOM 1726 N N . MET A 1 215 ? -11.660 5.390 5.845 1.00 98.50 215 MET A N 1
ATOM 1727 C CA . MET A 1 215 ? -11.037 6.556 5.229 1.00 98.50 215 MET A CA 1
ATOM 1728 C C . MET A 1 215 ? -9.562 6.711 5.624 1.00 98.50 215 MET A C 1
ATOM 1730 O O . MET A 1 215 ? -9.187 6.565 6.790 1.00 98.50 215 MET A O 1
ATOM 1734 N N . PHE A 1 216 ? -8.740 7.039 4.630 1.00 97.50 216 PHE A N 1
ATOM 1735 C CA . PHE A 1 216 ? -7.335 7.394 4.751 1.00 97.50 216 PHE A CA 1
ATOM 1736 C C . PHE A 1 216 ? -7.111 8.817 4.237 1.00 97.50 216 PHE A C 1
ATOM 1738 O O . PHE A 1 216 ? -7.650 9.195 3.200 1.00 97.50 216 PHE A O 1
ATOM 1745 N N . THR A 1 217 ? -6.266 9.575 4.926 1.00 96.50 217 THR A N 1
ATOM 1746 C CA . THR A 1 217 ? -5.754 10.872 4.473 1.00 96.50 217 THR A CA 1
ATOM 1747 C C . THR A 1 217 ? -4.290 10.974 4.850 1.00 96.50 217 THR A C 1
ATOM 1749 O O . THR A 1 217 ? -3.930 10.701 5.998 1.00 96.50 217 THR A O 1
ATOM 1752 N N . ASN A 1 218 ? -3.433 11.367 3.906 1.00 94.12 218 ASN A N 1
ATOM 1753 C CA . ASN A 1 218 ? -1.987 11.474 4.130 1.00 94.12 218 ASN A CA 1
ATOM 1754 C C . ASN A 1 218 ? -1.366 10.204 4.750 1.00 94.12 218 ASN A C 1
ATOM 1756 O O . ASN A 1 218 ? -0.618 10.284 5.726 1.00 94.12 218 ASN A O 1
ATOM 1760 N N . ASN A 1 219 ? -1.692 9.022 4.209 1.00 93.44 219 ASN A N 1
ATOM 1761 C CA . ASN A 1 219 ? -1.242 7.715 4.718 1.00 93.44 219 ASN A CA 1
ATOM 1762 C C . ASN A 1 219 ? -1.736 7.329 6.127 1.00 93.44 219 ASN A C 1
ATOM 1764 O O . ASN A 1 219 ? -1.298 6.309 6.660 1.00 93.44 219 ASN A O 1
ATOM 1768 N N . GLN A 1 220 ? -2.650 8.093 6.727 1.00 93.81 220 GLN A N 1
ATOM 1769 C CA . GLN A 1 220 ? -3.198 7.827 8.058 1.00 93.81 220 GLN A CA 1
ATOM 1770 C C . GLN A 1 220 ? -4.682 7.502 7.977 1.00 93.81 220 GLN A C 1
ATOM 1772 O O . GLN A 1 220 ? -5.401 8.084 7.173 1.00 93.81 220 GLN A O 1
ATOM 1777 N N . ILE A 1 221 ? -5.153 6.626 8.857 1.00 96.62 221 ILE A N 1
ATOM 1778 C CA . ILE A 1 221 ? -6.576 6.406 9.086 1.00 96.62 221 ILE A CA 1
ATOM 1779 C C . ILE A 1 221 ? -7.172 7.696 9.664 1.00 96.62 221 ILE A C 1
ATOM 1781 O O . ILE A 1 221 ? -6.737 8.177 10.719 1.00 96.62 221 ILE A O 1
ATOM 1785 N N . ASN A 1 222 ? -8.138 8.273 8.955 1.00 95.94 222 ASN A N 1
ATOM 1786 C CA . ASN A 1 222 ? -8.730 9.560 9.295 1.00 95.94 222 ASN A CA 1
ATOM 1787 C C . ASN A 1 222 ? -10.133 9.683 8.687 1.00 95.94 222 ASN A C 1
ATOM 1789 O O . ASN A 1 222 ? -10.299 9.487 7.487 1.00 95.94 222 ASN A O 1
ATOM 1793 N N . GLY A 1 223 ? -11.137 10.017 9.497 1.00 98.19 223 GLY A N 1
ATOM 1794 C CA . GLY A 1 223 ? -12.552 9.972 9.125 1.00 98.19 223 GLY A CA 1
ATOM 1795 C C . GLY A 1 223 ? -13.239 8.681 9.575 1.00 98.19 223 GLY A C 1
ATOM 1796 O O . GLY A 1 223 ? -12.850 8.069 10.560 1.00 98.19 223 GLY A O 1
ATOM 1797 N N . GLN A 1 224 ? -14.295 8.267 8.877 1.00 98.69 224 GLN A N 1
ATOM 1798 C CA . GLN A 1 224 ? -15.091 7.097 9.262 1.00 98.69 224 GLN A CA 1
ATOM 1799 C C . GLN A 1 224 ? -14.394 5.781 8.895 1.00 98.69 224 GLN A C 1
ATOM 1801 O O . GLN A 1 224 ? -13.817 5.652 7.811 1.00 98.69 224 GLN A O 1
ATOM 1806 N N . GLY A 1 225 ? -14.497 4.778 9.767 1.00 98.50 225 GLY A N 1
ATOM 1807 C CA . GLY A 1 225 ? -13.957 3.454 9.484 1.00 98.50 225 GLY A CA 1
ATOM 1808 C C . GLY A 1 225 ? -14.302 2.392 10.516 1.00 98.50 225 GLY A C 1
ATOM 1809 O O . GLY A 1 225 ? -14.721 2.683 11.640 1.00 98.50 225 GLY A O 1
ATOM 1810 N N . LYS A 1 226 ? -14.083 1.140 10.121 1.00 98.75 226 LYS A N 1
ATOM 1811 C CA . LYS A 1 226 ? -14.315 -0.049 10.930 1.00 98.75 226 LYS A CA 1
ATOM 1812 C C . LYS A 1 226 ? -13.029 -0.840 11.109 1.00 98.75 226 LYS A C 1
ATOM 1814 O O . LYS A 1 226 ? -12.432 -1.271 10.127 1.00 98.75 226 LYS A O 1
ATOM 1819 N N . GLN A 1 227 ? -12.649 -1.094 12.357 1.00 98.38 227 GLN A N 1
ATOM 1820 C CA . GLN A 1 227 ? -11.590 -2.032 12.713 1.00 98.38 227 GLN A CA 1
ATOM 1821 C C . GLN A 1 227 ? -12.180 -3.306 13.317 1.00 98.38 227 GLN A C 1
ATOM 1823 O O . GLN A 1 227 ? -13.054 -3.255 14.180 1.00 98.38 227 GLN A O 1
ATOM 1828 N N . ILE A 1 228 ? -11.674 -4.454 12.880 1.00 97.88 228 ILE A N 1
ATOM 1829 C CA . ILE A 1 228 ? -11.910 -5.770 13.467 1.00 97.88 228 ILE A CA 1
ATOM 1830 C C . ILE A 1 228 ? -10.547 -6.294 13.904 1.00 97.88 228 ILE A C 1
ATOM 1832 O O . ILE A 1 228 ? -9.662 -6.482 13.071 1.00 97.88 228 ILE A O 1
ATOM 1836 N N . TRP A 1 229 ? -10.368 -6.516 15.201 1.00 97.81 229 TRP A N 1
ATOM 1837 C CA . TRP A 1 229 ? -9.135 -7.092 15.729 1.00 97.81 229 TRP A CA 1
ATOM 1838 C C . TRP A 1 229 ? -9.151 -8.616 15.621 1.00 97.81 229 TRP A C 1
ATOM 1840 O O . TRP A 1 229 ? -10.208 -9.250 15.617 1.00 97.81 229 TRP A O 1
ATOM 1850 N N . SER A 1 230 ? -7.962 -9.207 15.585 1.00 95.94 230 SER A N 1
ATOM 1851 C CA . SER A 1 230 ? -7.742 -10.657 15.551 1.00 95.94 230 SER A CA 1
ATOM 1852 C C . SER A 1 230 ? -8.371 -11.415 16.731 1.00 95.94 230 SER A C 1
ATOM 1854 O O . SER A 1 230 ? -8.760 -12.572 16.588 1.00 95.94 230 SER A O 1
ATOM 1856 N N . ASP A 1 231 ? -8.547 -10.754 17.879 1.00 94.25 231 ASP A N 1
ATOM 1857 C CA . ASP A 1 231 ? -9.243 -11.297 19.054 1.00 94.25 231 ASP A CA 1
ATOM 1858 C C . ASP A 1 231 ? -10.777 -11.165 19.001 1.00 94.25 231 ASP A C 1
ATOM 1860 O O . ASP A 1 231 ? -11.464 -11.571 19.938 1.00 94.25 231 ASP A O 1
ATOM 1864 N N . GLY A 1 232 ? -11.326 -10.620 17.912 1.00 95.25 232 GLY A N 1
ATOM 1865 C CA . GLY A 1 232 ? -12.759 -10.470 17.676 1.00 95.25 232 GLY A CA 1
ATOM 1866 C C . GLY A 1 232 ? -13.367 -9.168 18.197 1.00 95.25 232 GLY A C 1
ATOM 1867 O O . GLY A 1 232 ? -14.565 -8.954 17.993 1.00 95.25 232 GLY A O 1
ATOM 1868 N N . ARG A 1 233 ? -12.591 -8.286 18.849 1.00 97.50 233 ARG A N 1
ATOM 1869 C CA . ARG A 1 233 ? -13.055 -6.920 19.140 1.00 97.50 233 ARG A CA 1
ATOM 1870 C C . ARG A 1 233 ? -13.392 -6.199 17.835 1.00 97.50 233 ARG A C 1
ATOM 1872 O O . ARG A 1 233 ? -12.794 -6.474 16.793 1.00 97.50 233 ARG A O 1
ATOM 1879 N N . GLN A 1 234 ? -14.323 -5.252 17.892 1.00 98.38 234 GLN A N 1
ATOM 1880 C CA . GLN A 1 234 ? -14.695 -4.426 16.743 1.00 98.38 234 GLN A CA 1
ATOM 1881 C C . GLN A 1 234 ? -14.923 -2.981 17.165 1.00 98.38 234 GLN A C 1
ATOM 1883 O O . GLN A 1 234 ? -15.516 -2.739 18.212 1.00 98.38 234 GLN A O 1
ATOM 1888 N N . TYR A 1 235 ? -14.493 -2.038 16.336 1.00 98.44 235 TYR A N 1
ATOM 1889 C CA . TYR A 1 235 ? -14.812 -0.623 16.469 1.00 98.44 235 TYR A CA 1
ATOM 1890 C C . TYR A 1 235 ? -15.310 -0.097 15.135 1.00 98.44 235 TYR A C 1
ATOM 1892 O O . TYR A 1 235 ? -14.728 -0.404 14.100 1.00 98.44 235 TYR A O 1
ATOM 1900 N N . GLU A 1 236 ? -16.368 0.698 15.164 1.00 98.81 236 GLU A N 1
ATOM 1901 C CA . GLU A 1 236 ? -16.922 1.384 14.003 1.00 98.81 236 GLU A CA 1
ATOM 1902 C C . GLU A 1 236 ? -17.262 2.816 14.414 1.00 98.81 236 GLU A C 1
ATOM 1904 O O . GLU A 1 236 ? -18.062 3.020 15.333 1.00 98.81 236 GLU A O 1
ATOM 1909 N N . GLY A 1 237 ? -16.618 3.799 13.788 1.00 98.56 237 GLY A N 1
ATOM 1910 C CA . GLY A 1 237 ? -16.761 5.198 14.176 1.00 98.56 237 GLY A CA 1
ATOM 1911 C C . GLY A 1 237 ? -15.749 6.129 13.523 1.00 98.56 237 GLY A C 1
ATOM 1912 O O . GLY A 1 237 ? -15.153 5.808 12.492 1.00 98.56 237 GLY A O 1
ATOM 1913 N N . ASP A 1 238 ? -15.595 7.292 14.142 1.00 98.56 238 ASP A N 1
ATOM 1914 C CA . ASP A 1 238 ? -14.662 8.341 13.750 1.00 98.56 238 ASP A CA 1
ATOM 1915 C C . ASP A 1 238 ? -13.204 7.997 14.128 1.00 98.56 238 ASP A C 1
ATOM 1917 O O . ASP A 1 238 ? -12.890 7.419 15.170 1.00 98.56 238 ASP A O 1
ATOM 1921 N N . TRP A 1 239 ? -12.280 8.401 13.265 1.00 98.19 239 TRP A N 1
ATOM 1922 C CA . TRP A 1 239 ? -10.846 8.237 13.455 1.00 98.19 239 TRP A CA 1
ATOM 1923 C C . TRP A 1 239 ? -10.119 9.542 13.178 1.00 98.19 239 TRP A C 1
ATOM 1925 O O . TRP A 1 239 ? -10.457 10.257 12.236 1.00 98.19 239 TRP A O 1
ATOM 1935 N N . ILE A 1 240 ? -9.075 9.827 13.953 1.00 97.44 240 ILE A N 1
ATOM 1936 C CA . ILE A 1 240 ? -8.137 10.922 13.692 1.00 97.44 240 ILE A CA 1
ATOM 1937 C C . ILE A 1 240 ? -6.723 10.401 13.930 1.00 97.44 240 ILE A C 1
ATOM 1939 O O . ILE A 1 240 ? -6.420 9.900 15.010 1.00 97.44 240 ILE A O 1
ATOM 1943 N N . GLN A 1 241 ? -5.854 10.536 12.924 1.00 94.25 241 GLN A N 1
ATOM 1944 C CA . GLN A 1 241 ? -4.430 10.182 13.010 1.00 94.25 241 GLN A CA 1
ATOM 1945 C C . GLN A 1 241 ? -4.189 8.773 13.585 1.00 94.25 241 GLN A C 1
ATOM 1947 O O . GLN A 1 241 ? -3.368 8.585 14.484 1.00 94.25 241 GLN A O 1
ATOM 1952 N N . ASN A 1 242 ? -4.907 7.777 13.054 1.00 95.12 242 ASN A N 1
ATOM 1953 C CA . ASN A 1 242 ? -4.844 6.366 13.466 1.00 95.12 242 ASN A CA 1
ATOM 1954 C C . ASN A 1 242 ? -5.421 6.029 14.848 1.00 95.12 242 ASN A C 1
ATOM 1956 O O . ASN A 1 242 ? -5.241 4.900 15.305 1.00 95.12 242 ASN A O 1
ATOM 1960 N N . LYS A 1 243 ? -6.126 6.961 15.495 1.00 96.12 243 LYS A N 1
ATOM 1961 C CA . LYS A 1 243 ? -6.768 6.739 16.794 1.00 96.12 243 LYS A CA 1
ATOM 1962 C C . LYS A 1 243 ? -8.278 6.840 16.703 1.00 96.12 243 LYS A C 1
ATOM 1964 O O . LYS A 1 243 ? -8.791 7.666 15.944 1.00 96.12 243 LYS A O 1
ATOM 1969 N N . MET A 1 244 ? -8.977 6.067 17.530 1.00 97.56 244 MET A N 1
ATOM 1970 C CA . MET A 1 244 ? -10.410 6.249 17.745 1.00 97.56 244 MET A CA 1
ATOM 1971 C C . MET A 1 244 ? -10.632 7.649 18.324 1.00 97.56 244 MET A C 1
ATOM 1973 O O . MET A 1 244 ? -10.010 8.046 19.318 1.00 97.56 244 MET A O 1
ATOM 1977 N N . HIS A 1 245 ? -11.506 8.413 17.689 1.00 97.69 245 HIS A N 1
ATOM 1978 C CA . HIS A 1 245 ? -11.827 9.787 18.061 1.00 97.69 245 HIS A CA 1
ATOM 1979 C C . HIS A 1 245 ? -13.303 10.037 17.754 1.00 97.69 245 HIS A C 1
ATOM 1981 O O . HIS A 1 245 ? -13.891 9.247 17.042 1.00 97.69 245 HIS A O 1
ATOM 1987 N N . GLY A 1 246 ? -13.931 11.097 18.261 1.00 98.12 246 GLY A N 1
ATOM 1988 C CA . GLY A 1 246 ? -15.318 11.414 17.893 1.00 98.12 246 GLY A CA 1
ATOM 1989 C C . GLY A 1 246 ? -16.304 10.320 18.311 1.00 98.12 246 GLY A C 1
ATOM 1990 O O . GLY A 1 246 ? -16.089 9.652 19.319 1.00 98.12 246 GLY A O 1
ATOM 1991 N N . PHE A 1 247 ? -17.401 10.139 17.578 1.00 98.62 247 PHE A N 1
ATOM 1992 C CA . PHE A 1 247 ? -18.431 9.175 17.966 1.00 98.62 247 PHE A CA 1
ATOM 1993 C C . PHE A 1 247 ? -18.143 7.788 17.383 1.00 98.62 247 PHE A C 1
ATOM 1995 O O . PHE A 1 247 ? -17.819 7.642 16.205 1.00 98.62 247 PHE A O 1
ATOM 2002 N N . GLY A 1 248 ? -18.319 6.742 18.190 1.00 98.50 248 GLY A N 1
ATOM 2003 C CA . GLY A 1 248 ? -18.134 5.375 17.721 1.00 98.50 248 GLY A CA 1
ATOM 2004 C C . GLY A 1 248 ? -18.794 4.313 18.585 1.00 98.50 248 GLY A C 1
ATOM 2005 O O . GLY A 1 248 ? -19.266 4.551 19.699 1.00 98.50 248 GLY A O 1
ATOM 2006 N N . THR A 1 249 ? -18.822 3.104 18.037 1.00 98.81 249 THR A N 1
ATOM 2007 C CA . THR A 1 249 ? -19.313 1.894 18.684 1.00 98.81 249 THR A CA 1
ATOM 2008 C C . THR A 1 249 ? -18.184 0.884 18.805 1.00 98.81 249 THR A C 1
ATOM 2010 O O . THR A 1 249 ? -17.628 0.465 17.797 1.00 98.81 249 THR A O 1
ATOM 2013 N N . PHE A 1 250 ? -17.903 0.432 20.025 1.00 98.62 250 PHE A N 1
ATOM 2014 C CA . PHE A 1 250 ? -16.954 -0.643 20.302 1.00 98.62 250 PHE A CA 1
ATOM 2015 C C . PHE A 1 250 ? -17.692 -1.875 20.819 1.00 98.62 250 PHE A C 1
ATOM 2017 O O . PHE A 1 250 ? -18.498 -1.776 21.744 1.00 98.62 250 PHE A O 1
ATOM 2024 N N . VAL A 1 251 ? -17.417 -3.039 20.242 1.00 98.31 251 VAL A N 1
ATOM 2025 C CA . VAL A 1 251 ? -18.010 -4.329 20.609 1.00 98.31 251 VAL A CA 1
ATOM 2026 C C . VAL A 1 251 ? -16.896 -5.280 21.029 1.00 98.31 251 VAL A C 1
ATOM 2028 O O . VAL A 1 251 ? -15.902 -5.442 20.321 1.00 98.31 251 VAL A O 1
ATOM 2031 N N . TRP A 1 252 ? -17.066 -5.920 22.183 1.00 98.25 252 TRP A N 1
ATOM 2032 C CA . TRP A 1 252 ? -16.159 -6.958 22.667 1.00 98.25 252 TRP A CA 1
ATOM 2033 C C . TRP A 1 252 ? -16.693 -8.358 22.318 1.00 98.25 252 TRP A C 1
ATOM 2035 O O . TRP A 1 252 ? -17.910 -8.540 22.230 1.00 98.25 252 TRP A O 1
ATOM 2045 N N . PRO A 1 253 ? -15.815 -9.373 22.179 1.00 97.19 253 PRO A N 1
ATOM 2046 C CA . PRO A 1 253 ? -16.217 -10.751 21.870 1.00 97.19 253 PRO A CA 1
ATOM 2047 C C . PRO A 1 253 ? -17.185 -11.370 22.881 1.00 97.19 253 PRO A C 1
ATOM 2049 O O . PRO A 1 253 ? -17.967 -12.250 22.535 1.00 97.19 253 PRO A O 1
ATOM 2052 N N . ASP A 1 254 ? -17.137 -10.917 24.136 1.00 95.88 254 ASP A N 1
ATOM 2053 C CA . ASP A 1 254 ? -18.026 -11.378 25.204 1.00 95.88 254 ASP A CA 1
ATOM 2054 C C . ASP A 1 254 ? -19.431 -10.756 25.142 1.00 95.88 254 ASP A C 1
ATOM 2056 O O . ASP A 1 254 ? -20.273 -11.076 25.976 1.00 95.88 254 ASP A O 1
ATOM 2060 N N . GLY A 1 255 ? -19.696 -9.887 24.162 1.00 95.88 255 GLY A N 1
ATOM 2061 C CA . GLY A 1 255 ? -20.974 -9.215 23.953 1.00 95.88 255 GLY A CA 1
ATOM 2062 C C . GLY A 1 255 ? -21.110 -7.877 24.679 1.00 95.88 255 GLY A C 1
ATOM 2063 O O . GLY A 1 255 ? -22.149 -7.229 24.538 1.00 95.88 255 GLY A O 1
ATOM 2064 N N . LYS A 1 256 ? -20.100 -7.427 25.442 1.00 97.94 256 LYS A N 1
ATOM 2065 C CA . LYS A 1 256 ? -20.092 -6.044 25.943 1.00 97.94 256 LYS A CA 1
ATOM 2066 C C . LYS A 1 256 ? -20.074 -5.078 24.759 1.00 97.94 256 LYS A C 1
ATOM 2068 O O . LYS A 1 256 ? -19.505 -5.374 23.704 1.00 97.94 256 LYS A O 1
ATOM 2073 N N . LYS A 1 257 ? -20.661 -3.896 24.941 1.00 98.12 257 LYS A N 1
ATOM 2074 C CA . LYS A 1 257 ? -20.690 -2.846 23.917 1.00 98.12 257 LYS A CA 1
ATOM 2075 C C . LYS A 1 257 ? -20.587 -1.463 24.545 1.00 98.12 257 LYS A C 1
ATOM 2077 O O . LYS A 1 257 ? -21.201 -1.210 25.573 1.00 98.12 257 LYS A O 1
ATOM 2082 N N . TYR A 1 258 ? -19.848 -0.566 23.906 1.00 98.44 258 TYR A N 1
ATOM 2083 C CA . TYR A 1 258 ? -19.800 0.854 24.226 1.00 98.44 258 TYR A CA 1
ATOM 2084 C C . TYR A 1 258 ? -20.238 1.649 23.003 1.00 98.44 258 TYR A C 1
ATOM 2086 O O . TYR A 1 258 ? -19.851 1.316 21.886 1.00 98.44 258 TYR A O 1
ATOM 2094 N N . ILE A 1 259 ? -21.048 2.678 23.218 1.00 98.75 259 ILE A N 1
ATOM 2095 C CA . ILE A 1 259 ? -21.530 3.596 22.189 1.00 98.75 259 ILE A CA 1
ATOM 2096 C C . ILE A 1 259 ? -21.357 5.002 22.744 1.00 98.75 259 ILE A C 1
ATOM 2098 O O . ILE A 1 259 ? -22.007 5.347 23.728 1.00 98.75 259 ILE A O 1
ATOM 2102 N N . GLY A 1 260 ? -20.491 5.814 22.158 1.00 98.38 260 GLY A N 1
ATOM 2103 C CA . GLY A 1 260 ? -20.232 7.142 22.700 1.00 98.38 260 GLY A CA 1
ATOM 2104 C C . GLY A 1 260 ? -19.026 7.812 22.081 1.00 98.38 260 GLY A C 1
ATOM 2105 O O . GLY A 1 260 ? -18.535 7.390 21.033 1.00 98.38 260 GLY A O 1
ATOM 2106 N N . ASN A 1 261 ? -18.578 8.875 22.737 1.00 98.19 261 ASN A N 1
ATOM 2107 C CA . ASN A 1 261 ? -17.472 9.680 22.250 1.00 98.19 261 ASN A CA 1
ATOM 2108 C C . ASN A 1 261 ? -16.109 9.129 22.705 1.00 98.19 261 ASN A C 1
ATOM 2110 O O . ASN A 1 261 ? -15.953 8.543 23.778 1.00 98.19 261 ASN A O 1
ATOM 2114 N N . TYR A 1 262 ? -15.115 9.333 21.849 1.00 97.88 262 TYR A N 1
ATOM 2115 C CA . TYR A 1 262 ? -13.729 8.942 22.025 1.00 97.88 262 TYR A CA 1
ATOM 2116 C C . TYR A 1 262 ? -12.807 10.142 21.827 1.00 97.88 262 TYR A C 1
ATOM 2118 O O . TYR A 1 262 ? -13.054 11.017 20.995 1.00 97.88 262 TYR A O 1
ATOM 2126 N N . LYS A 1 263 ? -11.696 10.143 22.554 1.00 97.56 263 LYS A N 1
ATOM 2127 C CA . LYS A 1 263 ? -10.578 11.058 22.367 1.00 97.56 263 LYS A CA 1
ATOM 2128 C C . LYS A 1 263 ? -9.282 10.289 22.573 1.00 97.56 263 LYS A C 1
ATOM 2130 O O . LYS A 1 263 ? -9.028 9.796 23.667 1.00 97.56 263 LYS A O 1
ATOM 2135 N N . ASP A 1 264 ? -8.473 10.205 21.519 1.00 94.69 264 ASP A N 1
ATOM 2136 C CA . ASP A 1 264 ? -7.169 9.533 21.550 1.00 94.69 264 ASP A CA 1
ATOM 2137 C C . ASP A 1 264 ? -7.261 8.100 22.114 1.00 94.69 264 ASP A C 1
ATOM 2139 O O . ASP A 1 264 ? -6.558 7.752 23.059 1.00 94.69 264 ASP A O 1
ATOM 2143 N N . ASP A 1 265 ? -8.162 7.289 21.550 1.00 96.00 265 ASP A N 1
ATOM 2144 C CA . ASP A 1 265 ? -8.449 5.898 21.948 1.00 96.00 265 ASP A CA 1
ATOM 2145 C C . ASP A 1 265 ? -9.168 5.708 23.297 1.00 96.00 265 ASP A C 1
ATOM 2147 O O . ASP A 1 265 ? -9.576 4.591 23.630 1.00 96.00 265 ASP A O 1
ATOM 2151 N N . LEU A 1 266 ? -9.395 6.781 24.058 1.00 95.81 266 LEU A N 1
ATOM 2152 C CA . LEU A 1 266 ? -10.081 6.743 25.349 1.00 95.81 266 LEU A CA 1
ATOM 2153 C C . LEU A 1 266 ? -11.536 7.186 25.222 1.00 95.81 266 LEU A C 1
ATOM 2155 O O . LEU A 1 266 ? -11.848 8.114 24.485 1.00 95.81 266 LEU A O 1
ATOM 2159 N N . LYS A 1 267 ? -12.430 6.552 25.986 1.00 96.94 267 LYS A N 1
ATOM 2160 C CA . LYS A 1 267 ? -13.821 7.011 26.132 1.00 96.94 267 LYS A CA 1
ATOM 2161 C C . LYS A 1 267 ? -13.825 8.376 26.814 1.00 96.94 267 LYS A C 1
ATOM 2163 O O . LYS A 1 267 ? -13.213 8.523 27.875 1.00 96.94 267 LYS A O 1
ATOM 2168 N N . GLU A 1 268 ? -14.539 9.330 26.242 1.00 96.94 268 GLU A N 1
ATOM 2169 C CA . GLU A 1 268 ? -14.540 10.732 26.664 1.00 96.94 268 GLU A CA 1
ATOM 2170 C C . GLU A 1 268 ? -15.937 11.324 26.449 1.00 96.94 268 GLU A C 1
ATOM 2172 O O . GLU A 1 268 ? -16.581 10.996 25.464 1.00 96.94 268 GLU A O 1
ATOM 2177 N N . GLY A 1 269 ? -16.425 12.194 27.333 1.00 96.94 269 GLY A N 1
ATOM 2178 C CA . GLY A 1 269 ? -17.769 12.777 27.237 1.00 96.94 269 GLY A CA 1
ATOM 2179 C C . GLY A 1 269 ? -18.894 11.744 27.369 1.00 96.94 269 GLY A C 1
ATOM 2180 O O . GLY A 1 269 ? -18.715 10.671 27.944 1.00 96.94 269 GLY A O 1
ATOM 2181 N N . TYR A 1 270 ? -20.081 12.051 26.845 1.00 97.69 270 TYR A N 1
ATOM 2182 C CA . TYR A 1 270 ? -21.230 11.158 26.987 1.00 97.69 270 TYR A CA 1
ATOM 2183 C C . TYR A 1 270 ? -21.054 9.830 26.234 1.00 97.69 270 TYR A C 1
ATOM 2185 O O . TYR A 1 270 ? -20.679 9.807 25.054 1.00 97.69 270 TYR A O 1
ATOM 2193 N N . GLY A 1 271 ? -21.420 8.726 26.892 1.00 97.94 271 GLY A N 1
ATOM 2194 C CA . GLY A 1 271 ? -21.496 7.407 26.278 1.00 97.94 271 GLY A CA 1
ATOM 2195 C C . GLY A 1 271 ? -22.283 6.382 27.091 1.00 97.94 271 GLY A C 1
ATOM 2196 O O . GLY A 1 271 ? -22.551 6.539 28.286 1.00 97.94 271 GLY A O 1
ATOM 2197 N N . GLU A 1 272 ? -22.629 5.291 26.422 1.00 98.25 272 GLU A N 1
ATOM 2198 C CA . GLU A 1 272 ? -23.431 4.197 26.943 1.00 98.25 272 GLU A CA 1
ATOM 2199 C C . GLU A 1 272 ? -22.642 2.885 26.901 1.00 98.25 272 GLU A C 1
ATOM 2201 O O . GLU A 1 272 ? -22.098 2.507 25.865 1.00 98.25 272 GLU A O 1
ATOM 2206 N N . PHE A 1 273 ? -22.592 2.170 28.021 1.00 97.88 273 PHE A N 1
ATOM 2207 C CA . PHE A 1 273 ? -21.954 0.866 28.145 1.00 97.88 273 PHE A CA 1
ATOM 2208 C C . PHE A 1 273 ? -22.995 -0.201 28.470 1.00 97.88 273 PHE A C 1
ATOM 2210 O O . PHE A 1 273 ? -23.761 -0.069 29.422 1.00 97.88 273 PHE A O 1
ATOM 2217 N N . TYR A 1 274 ? -22.992 -1.272 27.692 1.00 97.69 274 TYR A N 1
ATOM 2218 C CA . TYR A 1 274 ? -23.928 -2.382 27.762 1.00 97.69 274 TYR A CA 1
ATOM 2219 C C . TYR A 1 274 ? -23.176 -3.650 28.144 1.00 97.69 274 TYR A C 1
ATOM 2221 O O . TYR A 1 274 ? -22.162 -3.990 27.527 1.00 97.69 274 TYR A O 1
ATOM 2229 N N . TRP A 1 275 ? -23.692 -4.367 29.139 1.00 97.62 275 TRP A N 1
ATOM 2230 C CA . TRP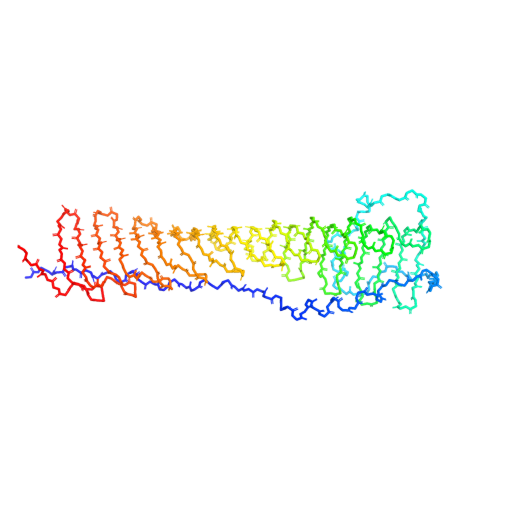 A 1 275 ? -23.217 -5.700 29.491 1.00 97.62 275 TRP A CA 1
ATOM 2231 C C . TRP A 1 275 ? -24.173 -6.773 28.941 1.00 97.62 275 TRP A C 1
ATOM 2233 O O . TRP A 1 275 ? -25.382 -6.543 28.881 1.00 97.62 275 TRP A O 1
ATOM 2243 N N . PRO A 1 276 ? -23.668 -7.976 28.609 1.00 96.50 276 PRO A N 1
ATOM 2244 C CA . PRO A 1 276 ? -24.492 -9.088 28.118 1.00 96.50 276 PRO A CA 1
ATOM 2245 C C . PRO A 1 276 ? -25.588 -9.544 29.088 1.00 96.50 276 PRO A C 1
ATOM 2247 O O . PRO A 1 276 ? -26.581 -10.130 28.672 1.00 96.50 276 PRO A O 1
ATOM 2250 N N . ASP A 1 277 ? -25.408 -9.289 30.387 1.00 95.25 277 ASP A N 1
ATOM 2251 C CA . ASP A 1 277 ? -26.357 -9.642 31.447 1.00 95.25 277 ASP A CA 1
ATOM 2252 C C . ASP A 1 277 ? -27.480 -8.607 31.643 1.00 95.25 277 ASP A C 1
ATOM 2254 O O . ASP A 1 277 ? -28.220 -8.678 32.624 1.00 95.25 277 ASP A O 1
ATOM 2258 N N . GLY A 1 278 ? -27.603 -7.646 30.723 1.00 94.00 278 GLY A N 1
ATOM 2259 C CA . GLY A 1 278 ? -28.647 -6.626 30.723 1.00 94.00 278 GLY A CA 1
ATOM 2260 C C . GLY A 1 278 ? -28.316 -5.377 31.536 1.00 94.00 278 GLY A C 1
ATOM 2261 O O . GLY A 1 278 ? -29.093 -4.424 31.490 1.00 94.00 278 GLY A O 1
ATOM 2262 N N . ARG A 1 279 ? -27.174 -5.329 32.241 1.00 96.06 279 ARG A N 1
ATOM 2263 C CA . ARG A 1 279 ? -26.737 -4.077 32.875 1.00 96.06 279 ARG A CA 1
ATOM 2264 C C . ARG A 1 279 ? -26.453 -3.017 31.817 1.00 96.06 279 ARG A C 1
ATOM 2266 O O . ARG A 1 279 ? -25.943 -3.325 30.736 1.00 96.06 279 ARG A O 1
ATOM 2273 N N . VAL A 1 280 ? -26.718 -1.759 32.162 1.00 96.62 280 VAL A N 1
ATOM 2274 C CA . VAL A 1 280 ? -26.438 -0.602 31.302 1.00 96.62 280 VAL A CA 1
ATOM 2275 C C . VAL A 1 280 ? -25.906 0.553 32.139 1.00 96.62 280 VAL A C 1
ATOM 2277 O O . VAL A 1 280 ? -26.411 0.821 33.222 1.00 96.62 280 VAL A O 1
ATOM 2280 N N . PHE A 1 281 ? -24.905 1.263 31.635 1.00 95.31 281 PHE A N 1
ATOM 2281 C CA . PHE A 1 281 ? -24.451 2.541 32.169 1.00 95.31 281 PHE A CA 1
ATOM 2282 C C . PHE A 1 281 ? -24.603 3.596 31.083 1.00 95.31 281 PHE A C 1
ATOM 2284 O O . PHE A 1 281 ? -24.156 3.368 29.965 1.00 95.31 281 PHE A O 1
ATOM 2291 N N . LYS A 1 282 ? -25.203 4.741 31.395 1.00 97.44 282 LYS A N 1
ATOM 2292 C CA . LYS A 1 282 ? -25.338 5.884 30.486 1.00 97.44 282 LYS A CA 1
ATOM 2293 C C . LYS A 1 282 ? -24.889 7.137 31.213 1.00 97.44 282 LYS A C 1
ATOM 2295 O O . LYS A 1 282 ? -25.489 7.481 32.226 1.00 97.44 282 LYS A O 1
ATOM 2300 N N . GLY A 1 283 ? -23.862 7.822 30.736 1.00 96.44 283 GLY A N 1
ATOM 2301 C CA . GLY A 1 283 ? -23.360 9.000 31.438 1.00 96.44 283 GLY A CA 1
ATOM 2302 C C . GLY A 1 283 ? -22.074 9.546 30.854 1.00 96.44 283 GLY A C 1
ATOM 2303 O O . GLY A 1 283 ? -21.654 9.136 29.773 1.00 96.44 283 GLY A O 1
ATOM 2304 N N . GLU A 1 284 ? -21.462 10.470 31.587 1.00 96.38 284 GLU A N 1
ATOM 2305 C CA . GLU A 1 284 ? -20.194 11.074 31.187 1.00 96.38 284 GLU A CA 1
ATOM 2306 C C . GLU A 1 284 ? -19.014 10.120 31.423 1.00 96.38 284 GLU A C 1
ATOM 2308 O O . GLU A 1 284 ? -18.997 9.296 32.344 1.00 96.38 284 GLU A O 1
ATOM 2313 N N . TRP A 1 285 ? -18.010 10.243 30.566 1.00 95.19 285 TRP A N 1
ATOM 2314 C CA . TRP A 1 285 ? -16.742 9.534 30.617 1.00 95.19 285 TRP A CA 1
ATOM 2315 C C . TRP A 1 285 ? -15.601 10.545 30.584 1.00 95.19 285 TRP A C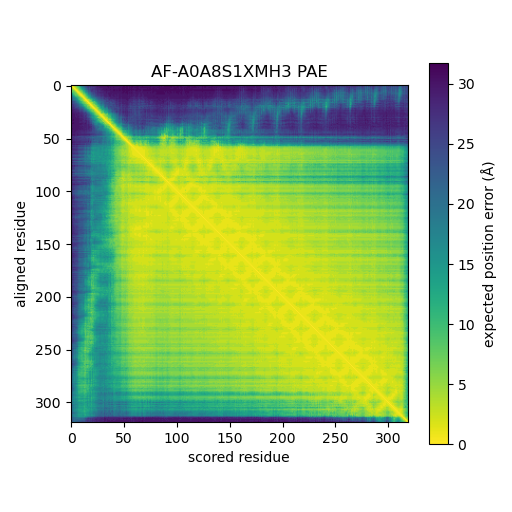 1
ATOM 2317 O O . TRP A 1 285 ? -15.687 11.584 29.933 1.00 95.19 285 TRP A O 1
ATOM 2327 N N . TYR A 1 286 ? -14.521 10.244 31.291 1.00 95.25 286 TYR A N 1
ATOM 2328 C CA . TYR A 1 286 ? -13.302 11.042 31.259 1.00 95.25 286 TYR A CA 1
ATOM 2329 C C . TYR A 1 286 ? -12.096 10.120 31.390 1.00 95.25 286 TYR A C 1
ATOM 2331 O O . TYR A 1 286 ? -12.022 9.337 32.346 1.00 95.25 286 TYR A O 1
ATOM 2339 N N . ASN A 1 287 ? -11.164 10.199 30.436 1.00 92.62 287 ASN A N 1
ATOM 2340 C CA . ASN A 1 287 ? -9.981 9.333 30.374 1.00 92.62 287 ASN A CA 1
ATOM 2341 C C . ASN A 1 287 ? -10.319 7.836 30.515 1.00 92.62 287 ASN A C 1
ATOM 2343 O O . ASN A 1 287 ? -9.691 7.115 31.288 1.00 92.62 287 ASN A O 1
ATOM 2347 N N . GLY A 1 288 ? -11.347 7.366 29.80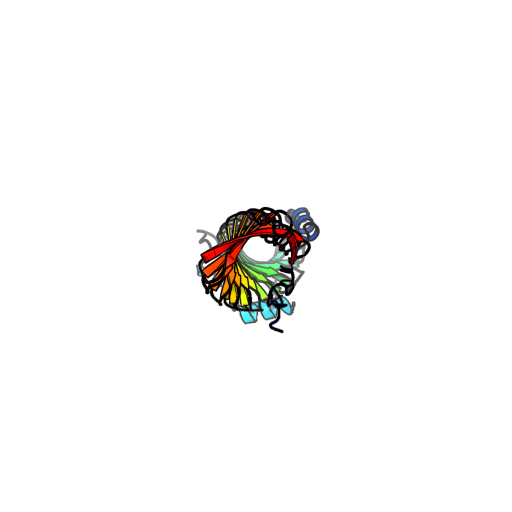5 1.00 93.12 288 GLY A N 1
ATOM 2348 C CA . GLY A 1 288 ? -11.709 5.946 29.779 1.00 93.12 288 GLY A CA 1
ATOM 2349 C C . GLY A 1 288 ? -12.591 5.468 30.936 1.00 93.12 288 GLY A C 1
ATOM 2350 O O . GLY A 1 288 ? -13.058 4.329 30.899 1.00 93.12 288 GLY A O 1
ATOM 2351 N N . HIS A 1 289 ? -12.904 6.318 31.919 1.00 92.50 289 HIS A N 1
ATOM 2352 C CA . HIS A 1 289 ? -13.693 5.932 33.093 1.00 92.50 289 HIS A CA 1
ATOM 2353 C C . HIS A 1 289 ? -15.016 6.701 33.209 1.00 92.50 289 HIS A C 1
ATOM 2355 O O . HIS A 1 289 ? -15.050 7.880 32.860 1.00 92.50 289 HIS A O 1
ATOM 2361 N N . PRO A 1 290 ? -16.077 6.092 33.780 1.00 92.94 290 PRO A N 1
ATOM 2362 C CA . PRO A 1 290 ? -17.273 6.824 34.187 1.00 92.94 290 PRO A CA 1
ATOM 2363 C C . PRO A 1 290 ? -16.925 8.028 35.071 1.00 92.94 290 PRO A C 1
ATOM 2365 O O . PRO A 1 290 ? -16.172 7.903 36.046 1.00 92.94 290 PRO A O 1
ATOM 2368 N N . HIS A 1 291 ? -17.483 9.183 34.734 1.00 91.62 291 HIS A N 1
ATOM 2369 C CA . HIS A 1 291 ? -17.277 10.457 35.412 1.00 91.62 291 HIS A CA 1
ATOM 2370 C C . HIS A 1 291 ? -18.591 11.253 35.437 1.00 91.62 291 HIS A C 1
ATOM 2372 O O . HIS A 1 291 ? -19.532 10.912 34.731 1.00 91.62 291 HIS A O 1
ATOM 2378 N N . GLY A 1 292 ? -18.688 12.300 36.258 1.00 91.75 292 GLY A N 1
ATOM 2379 C CA . GLY A 1 292 ? -19.852 13.187 36.287 1.00 91.75 292 GLY A CA 1
ATOM 2380 C C . GLY A 1 292 ? -21.170 12.459 36.572 1.00 91.75 292 GLY A C 1
ATOM 2381 O O . GLY A 1 292 ? -21.219 11.525 37.365 1.00 91.75 292 GLY A O 1
ATOM 2382 N N . LYS A 1 293 ? -22.263 12.894 35.943 1.00 91.62 293 LYS A N 1
ATOM 2383 C CA . LYS A 1 293 ? -23.584 12.282 36.145 1.00 91.62 293 LYS A CA 1
ATOM 2384 C C . LYS A 1 293 ? -23.744 11.026 35.296 1.00 91.62 293 LYS A C 1
ATOM 2386 O O . LYS A 1 293 ? -23.398 11.021 34.115 1.00 91.62 293 LYS A O 1
ATOM 2391 N N . GLY A 1 294 ? -24.338 9.989 35.882 1.00 93.75 294 GLY A N 1
ATOM 2392 C CA . GLY A 1 294 ? -24.633 8.753 35.170 1.00 93.75 294 GLY A CA 1
ATOM 2393 C C . GLY A 1 294 ? -25.844 8.002 35.709 1.00 93.75 294 GLY A C 1
ATOM 2394 O O . GLY A 1 294 ? -26.169 8.053 36.896 1.00 93.75 294 GLY A O 1
ATOM 2395 N N . LEU A 1 295 ? -26.477 7.274 34.800 1.00 93.69 295 LEU A N 1
ATOM 2396 C CA . LEU A 1 295 ? -27.574 6.351 35.019 1.00 93.69 295 LEU A CA 1
ATOM 2397 C C . LEU A 1 295 ? -27.043 4.923 34.933 1.00 93.69 295 LEU A C 1
ATOM 2399 O O . LEU A 1 295 ? -26.471 4.538 33.913 1.00 93.69 295 LEU A O 1
ATOM 2403 N N . PHE A 1 296 ? -27.259 4.122 35.968 1.00 93.50 296 PHE A N 1
ATOM 2404 C CA . PHE A 1 296 ? -26.936 2.702 35.960 1.00 93.50 296 PHE A CA 1
ATOM 2405 C C . PHE A 1 296 ? -28.210 1.869 36.083 1.00 93.50 296 PHE A C 1
ATOM 2407 O O . PHE A 1 296 ? -29.004 2.075 36.994 1.00 93.50 296 PHE A O 1
ATOM 2414 N N . VAL A 1 297 ? -28.398 0.923 35.170 1.00 93.81 297 VAL A N 1
ATOM 2415 C CA . VAL A 1 297 ? -29.452 -0.089 35.225 1.00 93.81 297 VAL A CA 1
ATOM 2416 C C . VAL A 1 297 ? -28.798 -1.404 35.614 1.00 93.81 297 VAL A C 1
ATOM 2418 O O . VAL A 1 297 ? -27.882 -1.870 34.931 1.00 93.81 297 VAL A O 1
ATOM 2421 N N . ASP A 1 298 ? -29.233 -1.990 36.727 1.00 91.56 298 ASP A N 1
ATOM 2422 C CA . ASP A 1 298 ? -28.722 -3.280 37.173 1.00 91.56 298 ASP A CA 1
ATOM 2423 C C . ASP A 1 298 ? -29.351 -4.458 36.401 1.00 91.56 298 ASP A C 1
ATOM 2425 O O . ASP A 1 298 ? -30.246 -4.298 35.573 1.00 91.56 298 ASP A O 1
ATOM 2429 N N . LYS A 1 299 ? -28.902 -5.682 36.696 1.00 94.19 299 LYS A N 1
ATOM 2430 C CA . LYS A 1 299 ? -29.395 -6.912 36.046 1.00 94.19 299 LYS A CA 1
ATOM 2431 C C . LYS A 1 299 ? -30.891 -7.194 36.260 1.00 94.19 299 LYS A C 1
ATOM 2433 O O . LYS A 1 299 ? -31.445 -8.072 35.609 1.00 94.19 299 LYS A O 1
ATOM 2438 N N . THR A 1 300 ? -31.522 -6.535 37.231 1.00 92.88 300 THR A N 1
ATOM 2439 C CA . THR A 1 300 ? -32.955 -6.669 37.536 1.00 92.88 300 THR A CA 1
ATOM 2440 C C . THR A 1 300 ? -33.793 -5.594 36.847 1.00 92.88 300 THR A C 1
ATOM 2442 O O . THR A 1 300 ? -35.018 -5.644 36.912 1.00 92.88 300 THR A O 1
ATOM 2445 N N . GLY A 1 301 ? -33.145 -4.635 36.177 1.00 89.81 301 GLY A N 1
ATOM 2446 C CA . GLY A 1 301 ? -33.789 -3.460 35.604 1.00 89.81 301 GLY A CA 1
ATOM 2447 C C . GLY A 1 301 ? -33.948 -2.306 36.596 1.00 89.81 301 GLY A C 1
ATOM 2448 O O . GLY A 1 301 ? -34.560 -1.297 36.247 1.00 89.81 301 GLY A O 1
ATOM 2449 N N . LYS A 1 302 ? -33.410 -2.417 37.820 1.00 91.81 302 LYS A N 1
ATOM 2450 C CA . LYS A 1 302 ? -33.448 -1.323 38.793 1.00 91.81 302 LYS A CA 1
ATOM 2451 C C . LYS A 1 302 ? -32.529 -0.203 38.316 1.00 91.81 302 LYS A C 1
ATOM 2453 O O . LYS A 1 302 ? -31.352 -0.423 38.035 1.00 91.81 302 LYS A O 1
ATOM 2458 N N . LEU A 1 303 ? -33.096 0.993 38.245 1.00 91.50 303 LEU A N 1
ATOM 2459 C CA . LEU A 1 303 ? -32.431 2.209 37.812 1.00 91.50 303 LEU A CA 1
ATOM 2460 C C . LEU A 1 303 ? -31.832 2.940 39.014 1.00 91.50 303 LEU A C 1
ATOM 2462 O O . LEU A 1 303 ? -32.489 3.120 40.038 1.00 91.50 303 LEU A O 1
ATOM 2466 N N . GLU A 1 304 ? -30.584 3.372 38.874 1.00 89.38 304 GLU A N 1
ATOM 2467 C CA . GLU A 1 304 ? -29.868 4.149 39.872 1.00 89.38 304 GLU A CA 1
ATOM 2468 C C . GLU A 1 304 ? -29.138 5.331 39.236 1.00 89.38 304 GLU A C 1
ATOM 2470 O O . GLU A 1 304 ? -28.224 5.159 38.428 1.00 89.38 304 GLU A O 1
ATOM 2475 N N . GLU A 1 305 ? -29.487 6.536 39.669 1.00 91.44 305 GLU A N 1
ATOM 2476 C CA . GLU A 1 305 ? -28.752 7.751 39.328 1.00 91.44 305 GLU A CA 1
ATOM 2477 C C . GLU A 1 305 ? -27.617 7.993 40.333 1.00 91.44 305 GLU A C 1
ATOM 2479 O O . GLU A 1 305 ? -27.661 7.561 41.495 1.00 91.44 305 GLU A O 1
ATOM 2484 N N . GLY A 1 306 ? -26.557 8.659 39.883 1.00 89.06 306 GLY A N 1
ATOM 2485 C CA . GLY A 1 306 ? -25.510 9.142 40.773 1.00 89.06 306 GLY A CA 1
ATOM 2486 C C . GLY A 1 306 ? -24.411 9.920 40.070 1.00 89.06 306 GLY A C 1
ATOM 2487 O O . GLY A 1 306 ? -24.309 9.927 38.842 1.00 89.06 306 GLY A O 1
ATOM 2488 N N . ASP A 1 307 ? -23.576 10.547 40.891 1.00 90.94 307 ASP A N 1
ATOM 2489 C CA . ASP A 1 307 ? -22.332 11.174 40.456 1.00 90.94 307 ASP A CA 1
ATOM 2490 C C . ASP A 1 307 ? -21.188 10.149 40.510 1.00 90.94 307 ASP A C 1
ATOM 2492 O O . ASP A 1 307 ? -21.126 9.327 41.432 1.00 90.94 307 ASP A O 1
ATOM 2496 N N . TRP A 1 308 ? -20.277 10.211 39.544 1.00 89.00 308 TRP A N 1
ATOM 2497 C CA . TRP A 1 308 ? -19.161 9.298 39.335 1.00 89.00 308 TRP A CA 1
ATOM 2498 C C . TRP A 1 308 ? -17.841 10.063 39.265 1.00 89.00 308 TRP A C 1
ATOM 2500 O O . TRP A 1 308 ? -17.741 11.120 38.649 1.00 89.00 308 TRP A O 1
ATOM 2510 N N . GLU A 1 309 ? -16.799 9.501 39.864 1.00 88.12 309 GLU A N 1
ATOM 2511 C CA . GLU A 1 309 ? -15.442 10.030 39.797 1.00 88.12 309 GLU A CA 1
ATOM 2512 C C . GLU A 1 309 ? -14.455 8.866 39.672 1.00 88.12 309 GLU A C 1
ATOM 2514 O O . GLU A 1 309 ? -14.477 7.925 40.471 1.00 88.12 309 GLU A O 1
ATOM 2519 N N . HIS A 1 310 ? -13.623 8.893 38.626 1.00 84.44 310 HIS A N 1
ATOM 2520 C CA . HIS A 1 310 ? -12.653 7.838 38.304 1.00 84.44 310 HIS A CA 1
ATOM 2521 C C . HIS A 1 310 ? -13.257 6.420 38.343 1.00 84.44 310 HIS A C 1
ATOM 2523 O O . HIS A 1 310 ? -12.700 5.497 38.943 1.00 84.44 310 HIS A O 1
ATOM 2529 N N . GLY A 1 311 ? -14.441 6.259 37.745 1.00 83.38 311 GLY A N 1
ATOM 2530 C CA . GLY A 1 311 ? -15.145 4.980 37.657 1.00 83.38 311 GLY A CA 1
ATOM 2531 C C . GLY A 1 311 ? -15.835 4.520 38.941 1.00 83.38 311 GLY A C 1
ATOM 2532 O O . GLY A 1 311 ? -16.342 3.399 38.984 1.00 83.38 311 GLY A O 1
ATOM 2533 N N . LYS A 1 312 ? -15.892 5.359 39.983 1.00 83.06 312 LYS A N 1
ATOM 2534 C CA . LYS A 1 312 ? -16.573 5.053 41.248 1.00 83.06 312 LYS A CA 1
ATOM 2535 C C . LYS A 1 312 ? -17.749 5.992 41.472 1.00 83.06 312 LYS A C 1
ATOM 2537 O O . LYS A 1 312 ? -17.607 7.201 41.346 1.00 83.06 312 LYS A O 1
ATOM 2542 N N . LYS A 1 313 ? -18.894 5.436 41.867 1.00 82.50 313 LYS A N 1
ATOM 2543 C CA . LYS A 1 313 ? -20.066 6.211 42.291 1.00 82.50 313 LYS A CA 1
ATOM 2544 C C . LYS A 1 313 ? -19.763 6.914 43.623 1.00 82.50 313 LYS A C 1
ATOM 2546 O O . LYS A 1 313 ? -19.427 6.240 44.596 1.00 82.50 313 LYS A O 1
ATOM 2551 N N . ILE A 1 314 ? -19.875 8.242 43.662 1.00 84.38 314 ILE A N 1
ATOM 2552 C CA . ILE A 1 314 ? -19.547 9.094 44.822 1.00 84.38 314 ILE A CA 1
ATOM 2553 C C . ILE A 1 314 ? -20.781 9.648 45.552 1.00 84.38 314 ILE A C 1
ATOM 2555 O O . ILE A 1 314 ? -20.684 9.957 46.739 1.00 84.38 314 ILE A O 1
ATOM 2559 N N . LYS A 1 315 ? -21.950 9.741 44.900 1.00 69.94 315 LYS A N 1
ATOM 2560 C CA . LYS A 1 315 ? -23.212 10.157 45.541 1.00 69.94 315 LYS A CA 1
ATOM 2561 C C . LYS A 1 315 ? -24.392 9.293 45.105 1.00 69.94 315 LYS A C 1
ATOM 2563 O O . LYS A 1 315 ? -24.557 9.003 43.922 1.00 69.94 315 LYS A O 1
ATOM 2568 N N . ILE A 1 316 ? -25.215 8.908 46.079 1.00 58.66 316 ILE A N 1
ATOM 2569 C CA . ILE A 1 316 ? -26.551 8.344 45.874 1.00 58.66 316 ILE A CA 1
ATOM 2570 C C . ILE A 1 316 ? -27.512 9.521 46.036 1.00 58.66 316 ILE A C 1
ATOM 2572 O O . ILE A 1 316 ? -27.600 10.082 47.126 1.00 58.66 316 ILE A O 1
ATOM 2576 N N . VAL A 1 317 ? -28.185 9.936 44.965 1.00 51.75 317 VAL A N 1
ATOM 2577 C CA . VAL A 1 317 ? -29.377 10.774 45.118 1.00 51.75 317 VAL A CA 1
ATOM 2578 C C . VAL A 1 317 ? -30.508 9.792 45.399 1.00 51.75 317 VAL A C 1
ATOM 2580 O O . VAL A 1 317 ? -30.993 9.133 44.485 1.00 51.75 317 VAL A O 1
ATOM 2583 N N . GLU A 1 318 ? -30.834 9.589 46.676 1.00 44.72 318 GLU A N 1
ATOM 2584 C CA . GLU A 1 318 ? -32.093 8.936 47.037 1.00 44.72 318 GLU A CA 1
ATOM 2585 C C . GLU A 1 318 ? -33.218 9.903 46.648 1.00 44.72 318 GLU A C 1
ATOM 2587 O O . GLU A 1 318 ? -33.268 11.029 47.149 1.00 44.72 318 GLU A O 1
ATOM 2592 N N . GLY A 1 319 ? -34.039 9.491 45.680 1.00 42.38 319 GLY A N 1
ATOM 2593 C CA . GLY A 1 319 ? -35.342 10.093 45.404 1.00 42.38 319 GLY A CA 1
ATOM 2594 C C . GLY A 1 319 ? -36.411 9.467 46.281 1.00 42.38 319 GLY A C 1
ATOM 2595 O O . GLY A 1 319 ? -36.289 8.255 46.573 1.00 42.38 319 GLY A O 1
#